Protein AF-A0A926CBH1-F1 (afdb_monomer)

Foldseek 3Di:
DDLKDWDWDWDADPPPRDIDIDIATAEDECVRCVVLVVCLLVVNRQWDQDPPPRDTDGNQDWHWYHYLVVLAIEIAHRQPDDPVVSVVVVVVSLVSSVVPDDPVSPDPSSVVYHYAHHSVRVSVVVVVVVVVVVDPDPPPDPDDDDDDDDDDDDDDDDDPDDPDDDPVVLVVLLVCLLPDQDLVSNVVSCVVPVCCLDPVVLVVLQVQLVVCVVVVNPVSNVSSVLSSVSSVCVNVVHDDDDDDDDDPPDDDPDDDDPPVVVVLVVQCVPDPDPVSNVVSCVVPVVVVD

Solvent-accessible surface area (backbone atoms only — not comparable to full-atom values): 17718 Å² total; per-residue (Å²): 118,80,62,50,37,74,47,81,42,82,46,65,36,91,86,78,67,52,72,44,81,40,86,39,61,42,28,44,30,39,81,85,36,50,69,55,47,50,28,38,69,74,65,51,60,53,57,42,67,37,92,88,76,65,48,77,37,74,68,68,60,55,28,37,41,36,31,74,92,74,57,43,28,33,37,16,37,38,88,91,56,60,69,69,59,52,49,56,50,48,54,51,50,51,53,52,44,58,73,47,48,56,77,90,70,68,47,79,44,73,75,54,66,47,80,22,76,22,63,67,45,40,30,53,54,54,53,54,50,57,55,61,67,71,56,87,64,79,81,79,75,71,82,84,82,87,78,84,88,78,92,74,93,73,78,84,70,84,77,78,84,73,82,74,80,58,76,69,64,59,48,59,54,49,54,55,59,71,72,49,90,47,73,68,58,45,50,54,50,40,71,76,39,61,63,64,72,35,73,65,41,51,52,48,42,50,50,53,20,54,49,28,45,73,74,65,39,58,66,60,18,49,51,35,52,50,53,52,50,55,47,51,34,56,74,69,73,48,91,77,83,79,82,83,78,79,80,84,87,73,88,76,93,70,78,88,75,61,81,66,57,61,59,54,51,51,55,58,76,70,50,90,44,77,70,54,46,54,50,51,46,69,77,40,60,80,79,78,115

Sequence (289 aa):
MPVSLREDIQIDCLACGQPFVADVWSIVDAAERPDLADALLDGTLDAAACPHCAAANQSQVALLYHDPAAKRLNFAAPAYVEEYRWRDRAQQLIAALGSQLPDEAQLPYLNDIDLNQGIESLRRAVQRRQRGRGTGKQPSFGKPIPLPGSGASLALSPQPSALSPQPSVLNDEIELVMAVSSLDELRAVVLRHPQLLSDQADLLLRGLADTAFNDGDRDLSTALHTARTALADLRAGREVVLAPHTPTDAAGEAPVRPALAEQSYQSLLHTASDAALKEVVRLFPALLE

Nearest PDB structures (foldseek):
  5fwl-assembly1_E  TM=3.335E-01  e=2.064E-02  Homo sapiens
  2w0g-assembly1_A  TM=5.664E-01  e=3.668E-01  Homo sapiens
  1us7-assembly1_B  TM=5.639E-01  e=5.444E-01  Homo sapiens
  2k5b-assembly1_B  TM=5.120E-01  e=2.643E+00  Homo sapiens
  3bvo-assembly1_A  TM=2.014E-01  e=2.231E+00  Homo sapiens

Secondary structure (DSSP, 8-state):
--SSEEEEEEEE-TTT--EEEEEEEEEEETTT-HHHHHHHHHT-TTEEE-TTT--EEE----EEEEETTTTEEEEEE-TTS-HHHHHHHHHHHHHHHHHHS-GGG--GGGG-EEEEEHHHHHHHHHHHHHHHHH---------PPPPPP-------PPPP---PPPHHHHHHHHHHHHT--SHHHHHHHHHH-GGGGSHHHHHHHHHHHHHHHHTT-HHHHHHHHHHHHHHHHHHTTPPP-PPPPPP---S-------THHHHHHHHHHT--SHHHHHHHHHH-GGGG-

pLDDT: mean 73.74, std 19.09, range [28.88, 96.69]

Structure (mmCIF, N/CA/C/O backbone):
data_AF-A0A926CBH1-F1
#
_entry.id   AF-A0A926CBH1-F1
#
loop_
_atom_site.group_PDB
_atom_site.id
_atom_site.type_symbol
_atom_site.label_atom_id
_atom_site.label_alt_id
_atom_site.label_comp_id
_atom_site.label_asym_id
_atom_site.label_entity_id
_atom_site.label_seq_id
_atom_site.pdbx_PDB_ins_code
_atom_site.Cartn_x
_atom_site.Cartn_y
_atom_site.Cartn_z
_atom_site.occupancy
_atom_site.B_iso_or_equiv
_atom_site.auth_seq_id
_atom_site.auth_comp_id
_atom_site.auth_asym_id
_atom_site.auth_atom_id
_atom_site.pdbx_PDB_model_num
ATOM 1 N N . MET A 1 1 ? 17.877 -9.823 -13.426 1.00 63.34 1 MET A N 1
ATOM 2 C CA . MET A 1 1 ? 17.239 -10.430 -12.236 1.00 63.34 1 MET A CA 1
ATOM 3 C C . MET A 1 1 ? 15.783 -10.005 -12.251 1.00 63.34 1 MET A C 1
ATOM 5 O O . MET A 1 1 ? 15.525 -8.986 -12.886 1.00 63.34 1 MET A O 1
ATOM 9 N N . PRO A 1 2 ? 14.850 -10.771 -11.667 1.00 84.69 2 PRO A N 1
ATOM 10 C CA . PRO A 1 2 ? 13.469 -10.318 -11.613 1.00 84.69 2 PRO A CA 1
ATOM 11 C C . PRO A 1 2 ? 13.375 -9.016 -10.809 1.00 84.69 2 PRO A C 1
ATOM 13 O O . PRO A 1 2 ? 14.075 -8.883 -9.805 1.00 84.69 2 PRO A O 1
ATOM 16 N N . VAL A 1 3 ? 12.576 -8.066 -11.296 1.00 90.75 3 VAL A N 1
ATOM 17 C CA . VAL A 1 3 ? 12.346 -6.749 -10.672 1.00 90.75 3 VAL A CA 1
ATOM 18 C C . VAL A 1 3 ? 11.239 -6.857 -9.617 1.00 90.75 3 VAL A C 1
ATOM 20 O O . VAL A 1 3 ? 11.246 -6.195 -8.583 1.00 90.75 3 VAL A O 1
ATOM 23 N N . SER A 1 4 ? 10.268 -7.729 -9.873 1.00 93.81 4 SER A N 1
ATOM 24 C CA . SER A 1 4 ? 9.185 -8.030 -8.945 1.00 93.81 4 SER A CA 1
ATOM 25 C C . SER A 1 4 ? 9.698 -8.870 -7.770 1.00 93.81 4 SER A C 1
ATOM 27 O O . SER A 1 4 ? 10.346 -9.902 -7.964 1.00 93.81 4 SER A O 1
ATOM 29 N N . LEU A 1 5 ? 9.370 -8.456 -6.544 1.00 94.00 5 LEU A N 1
ATOM 30 C CA . LEU A 1 5 ? 9.853 -9.052 -5.298 1.00 94.00 5 LEU A CA 1
ATOM 31 C C . LEU A 1 5 ? 8.697 -9.671 -4.513 1.00 94.00 5 LEU A C 1
ATOM 33 O O . LEU A 1 5 ? 7.708 -9.001 -4.202 1.00 94.00 5 LEU A O 1
ATOM 37 N N . ARG A 1 6 ? 8.855 -10.953 -4.185 1.00 94.19 6 ARG A N 1
ATOM 38 C CA . ARG A 1 6 ? 7.965 -11.712 -3.305 1.00 94.19 6 ARG A CA 1
ATOM 39 C C . ARG A 1 6 ? 8.635 -11.928 -1.957 1.00 94.19 6 ARG A C 1
ATOM 41 O O . ARG A 1 6 ? 9.836 -12.187 -1.906 1.00 94.19 6 ARG A O 1
ATOM 48 N N . GLU A 1 7 ? 7.843 -11.865 -0.900 1.00 91.94 7 GLU A N 1
ATOM 49 C CA . GLU A 1 7 ? 8.256 -12.097 0.477 1.00 91.94 7 GLU A CA 1
ATOM 50 C C . GLU A 1 7 ? 7.254 -13.002 1.186 1.00 91.94 7 GLU A C 1
ATOM 52 O O . GLU A 1 7 ? 6.072 -13.018 0.844 1.00 91.94 7 GLU A O 1
ATOM 57 N N . ASP A 1 8 ? 7.733 -13.716 2.197 1.00 92.31 8 ASP A N 1
ATOM 58 C CA . ASP A 1 8 ? 6.900 -14.554 3.048 1.00 92.31 8 ASP A CA 1
ATOM 59 C C . ASP A 1 8 ? 6.661 -13.803 4.354 1.00 92.31 8 ASP A C 1
ATOM 61 O O . ASP A 1 8 ? 7.612 -13.388 5.027 1.00 92.31 8 ASP A O 1
ATOM 65 N N . ILE A 1 9 ? 5.397 -13.619 4.726 1.00 89.38 9 ILE A N 1
ATOM 66 C CA . ILE A 1 9 ? 5.035 -12.944 5.973 1.00 89.38 9 ILE A CA 1
ATOM 67 C C . ILE A 1 9 ? 4.104 -13.803 6.811 1.00 89.38 9 ILE A C 1
ATOM 69 O O . ILE A 1 9 ? 3.317 -14.586 6.287 1.00 89.38 9 ILE A O 1
ATOM 73 N N . GLN A 1 10 ? 4.165 -13.630 8.127 1.00 90.31 10 GLN A N 1
ATOM 74 C CA . GLN A 1 10 ? 3.221 -14.264 9.037 1.00 90.31 10 GLN A CA 1
ATOM 75 C C . GLN A 1 10 ? 2.025 -13.336 9.262 1.00 90.31 10 GLN A C 1
ATOM 77 O O . GLN A 1 10 ? 2.208 -12.192 9.679 1.00 90.31 10 GLN A O 1
ATOM 82 N N . ILE A 1 11 ? 0.816 -13.834 9.007 1.00 88.56 11 ILE A N 1
ATOM 83 C CA . ILE A 1 11 ? -0.443 -13.125 9.260 1.00 88.56 11 ILE A CA 1
ATOM 84 C C . ILE A 1 11 ? -1.396 -13.993 10.078 1.00 88.56 11 ILE A C 1
ATOM 86 O O . ILE A 1 11 ? -1.426 -15.216 9.928 1.00 88.56 11 ILE A O 1
ATOM 90 N N . ASP A 1 12 ? -2.199 -13.355 10.923 1.00 90.25 12 ASP A N 1
ATOM 91 C CA . ASP A 1 12 ? -3.237 -14.027 11.700 1.00 90.25 12 ASP A CA 1
ATOM 92 C C . ASP A 1 12 ? -4.543 -14.070 10.908 1.00 90.25 12 ASP A C 1
ATOM 94 O O . ASP A 1 12 ? -5.014 -13.056 10.387 1.00 90.25 12 ASP A O 1
ATOM 98 N N . CYS A 1 13 ? -5.159 -15.248 10.807 1.00 89.12 13 CYS A N 1
ATOM 99 C CA . CYS A 1 13 ? -6.439 -15.356 10.121 1.00 89.12 13 CYS A CA 1
ATOM 100 C C . CYS A 1 13 ? -7.563 -14.692 10.930 1.00 89.12 13 CYS A C 1
ATOM 102 O O . CYS A 1 13 ? -7.853 -15.112 12.048 1.00 89.12 13 CYS A O 1
ATOM 104 N N . LEU A 1 14 ? -8.293 -13.749 10.328 1.00 86.50 14 LEU A N 1
ATOM 105 C CA . LEU A 1 14 ? -9.406 -13.049 10.990 1.00 86.50 14 LEU A CA 1
ATOM 106 C C . LEU A 1 14 ? -10.630 -13.946 11.256 1.00 86.50 14 LEU A C 1
ATOM 108 O O . LEU A 1 14 ? -11.483 -13.600 12.067 1.00 86.50 14 LEU A O 1
ATOM 112 N N . ALA A 1 15 ? -10.731 -15.094 10.577 1.00 90.38 15 ALA A N 1
ATOM 113 C CA . ALA A 1 15 ? -11.854 -16.021 10.724 1.00 90.38 15 ALA A CA 1
ATOM 114 C C . ALA A 1 15 ? -11.635 -17.081 11.817 1.00 90.38 15 ALA A C 1
ATOM 116 O O . ALA A 1 15 ? -12.584 -17.449 12.504 1.00 90.38 15 ALA A O 1
ATOM 117 N N . CYS A 1 16 ? -10.409 -17.595 11.974 1.00 92.44 16 CYS A N 1
ATOM 118 C CA . CYS A 1 16 ? -10.112 -18.675 12.927 1.00 92.44 16 CYS A CA 1
ATOM 119 C C . CYS A 1 16 ? -9.014 -18.348 13.951 1.00 92.44 16 CYS A C 1
ATOM 121 O O . CYS A 1 16 ? -8.775 -19.153 14.849 1.00 92.44 16 CYS A O 1
ATOM 123 N N . GLY A 1 17 ? -8.334 -17.208 13.818 1.00 91.56 17 GLY A N 1
ATOM 124 C CA . GLY A 1 17 ? -7.266 -16.760 14.714 1.00 91.56 17 GLY A CA 1
ATOM 125 C C . GLY A 1 17 ? -5.947 -17.529 14.596 1.00 91.56 17 GLY A C 1
ATOM 126 O O . GLY A 1 17 ? -5.049 -17.293 15.394 1.00 91.56 17 GLY A O 1
ATOM 127 N N . GLN A 1 18 ? -5.813 -18.467 13.650 1.00 91.31 18 GLN A N 1
ATOM 128 C CA . GLN A 1 18 ? -4.560 -19.204 13.458 1.00 91.31 18 GLN A CA 1
ATOM 129 C C . GLN A 1 18 ? -3.560 -18.369 12.638 1.00 91.31 18 GLN A C 1
ATOM 131 O O . GLN A 1 18 ? -3.937 -17.911 11.549 1.00 91.31 18 GLN A O 1
ATOM 136 N N . PRO A 1 19 ? -2.308 -18.203 13.108 1.00 91.81 19 PRO A N 1
ATOM 137 C CA . PRO A 1 19 ? -1.241 -17.617 12.309 1.00 91.81 19 PRO A CA 1
ATOM 138 C C . PRO A 1 19 ? -0.884 -18.546 11.150 1.00 91.81 19 PRO A C 1
ATOM 140 O O . PRO A 1 19 ? -0.792 -19.764 11.319 1.00 91.81 19 PRO A O 1
ATOM 143 N N . PHE A 1 20 ? -0.637 -17.983 9.974 1.00 93.31 20 PHE A N 1
ATOM 144 C CA . PHE A 1 20 ? -0.097 -18.719 8.836 1.00 93.31 20 PHE A CA 1
ATOM 145 C C . PHE A 1 20 ? 0.861 -17.847 8.026 1.00 93.31 20 PHE A C 1
ATOM 147 O O . PHE A 1 20 ? 0.833 -16.620 8.107 1.00 93.31 20 PHE A O 1
ATOM 154 N N . VAL A 1 21 ? 1.734 -18.499 7.260 1.00 92.56 21 VAL A N 1
ATOM 155 C CA . VAL A 1 21 ? 2.658 -17.816 6.353 1.00 92.56 21 VAL A CA 1
ATOM 156 C C . VAL A 1 21 ? 1.961 -17.598 5.015 1.00 92.56 21 VAL A C 1
ATOM 158 O O . VAL A 1 21 ? 1.415 -18.544 4.444 1.00 92.56 21 VAL A O 1
ATOM 161 N N . ALA A 1 22 ? 1.963 -16.357 4.541 1.00 90.81 22 ALA A N 1
ATOM 162 C CA . ALA A 1 22 ? 1.420 -15.959 3.255 1.00 90.81 22 ALA A CA 1
ATOM 163 C C . ALA A 1 22 ? 2.530 -15.404 2.356 1.00 90.81 22 ALA A C 1
ATOM 165 O O . ALA A 1 22 ? 3.290 -14.525 2.768 1.00 90.81 22 ALA A O 1
ATOM 166 N N . ASP A 1 23 ? 2.561 -15.887 1.117 1.00 91.44 23 ASP A N 1
ATOM 167 C CA . ASP A 1 23 ? 3.376 -15.337 0.039 1.00 91.44 23 ASP A CA 1
ATOM 168 C C . ASP A 1 23 ? 2.754 -14.019 -0.438 1.00 91.44 23 ASP A C 1
ATOM 170 O O . ASP A 1 23 ? 1.640 -13.999 -0.972 1.00 91.44 23 ASP A O 1
ATOM 174 N N . VAL A 1 24 ? 3.476 -12.914 -0.286 1.00 92.19 24 VAL A N 1
ATOM 175 C CA . VAL A 1 24 ? 3.009 -11.566 -0.629 1.00 92.19 24 VAL A CA 1
ATOM 176 C C . VAL A 1 24 ? 3.974 -10.882 -1.583 1.00 92.19 24 VAL A C 1
ATOM 178 O O . VAL A 1 24 ? 5.177 -11.129 -1.572 1.00 92.19 24 VAL A O 1
ATOM 181 N N . TRP A 1 25 ? 3.454 -9.993 -2.423 1.00 94.56 25 TRP A N 1
ATOM 182 C CA . TRP A 1 25 ? 4.280 -9.181 -3.312 1.00 94.56 25 TRP A CA 1
ATOM 183 C C . TRP A 1 25 ? 4.567 -7.824 -2.673 1.00 94.56 25 TRP A C 1
ATOM 185 O O . TRP A 1 25 ? 3.639 -7.098 -2.322 1.00 94.56 25 TRP A O 1
ATOM 195 N N . SER A 1 26 ? 5.849 -7.481 -2.544 1.00 94.38 26 SER A N 1
ATOM 196 C CA . SER A 1 26 ? 6.310 -6.189 -2.020 1.00 94.38 26 SER A CA 1
ATOM 197 C C . SER A 1 26 ? 6.768 -5.242 -3.134 1.00 94.38 26 SER A C 1
ATOM 199 O O . SER A 1 26 ? 6.649 -4.025 -2.987 1.00 94.38 26 SER A O 1
ATOM 201 N N . ILE A 1 27 ? 7.213 -5.781 -4.278 1.00 96.12 27 ILE A N 1
ATOM 202 C CA . ILE 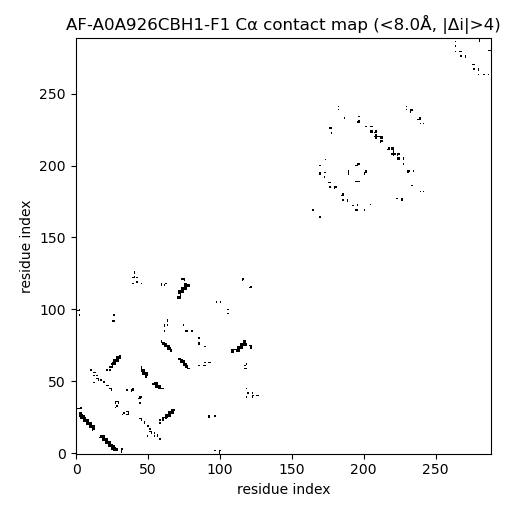A 1 27 ? 7.461 -5.030 -5.519 1.00 96.12 27 ILE A CA 1
ATOM 203 C C . ILE A 1 27 ? 6.755 -5.733 -6.676 1.00 96.12 27 ILE A C 1
ATOM 205 O O . ILE A 1 27 ? 6.924 -6.937 -6.869 1.00 96.12 27 ILE A O 1
ATOM 209 N N . VAL A 1 28 ? 6.000 -4.978 -7.471 1.00 96.44 28 VAL A N 1
ATOM 210 C CA . VAL A 1 28 ? 5.398 -5.444 -8.727 1.00 96.44 28 VAL A CA 1
ATOM 211 C C . VAL A 1 28 ? 5.821 -4.510 -9.851 1.00 96.44 28 VAL A C 1
ATOM 213 O O . VAL A 1 28 ? 5.488 -3.325 -9.833 1.00 96.44 28 VAL A O 1
ATOM 216 N N . ASP A 1 29 ? 6.527 -5.056 -10.839 1.00 96.06 29 ASP A N 1
ATOM 217 C CA . ASP A 1 29 ? 6.809 -4.379 -12.103 1.00 96.06 29 ASP A CA 1
ATOM 218 C C . ASP A 1 29 ? 5.784 -4.811 -13.158 1.00 96.06 29 ASP A C 1
ATOM 220 O O . ASP A 1 29 ? 5.698 -5.982 -13.530 1.00 96.06 29 ASP A O 1
ATOM 224 N N . ALA A 1 30 ? 4.988 -3.859 -13.643 1.00 94.69 30 ALA A N 1
ATOM 225 C CA . ALA A 1 30 ? 3.885 -4.134 -14.558 1.00 94.69 30 ALA A CA 1
ATOM 226 C C . ALA A 1 30 ? 4.334 -4.537 -15.974 1.00 94.69 30 ALA A C 1
ATOM 228 O O . ALA A 1 30 ? 3.545 -5.127 -16.712 1.00 94.69 30 ALA A O 1
ATOM 229 N N . ALA A 1 31 ? 5.567 -4.209 -16.378 1.00 92.81 31 ALA A N 1
ATOM 230 C CA . ALA A 1 31 ? 6.103 -4.617 -17.676 1.00 92.81 31 ALA A CA 1
ATOM 231 C C . ALA A 1 31 ? 6.710 -6.023 -17.624 1.00 92.81 31 ALA A C 1
ATOM 233 O O . ALA A 1 31 ? 6.590 -6.774 -18.590 1.00 92.81 31 ALA A O 1
ATOM 234 N N . GLU A 1 32 ? 7.332 -6.386 -16.504 1.00 94.50 32 GLU A N 1
ATOM 235 C CA . GLU A 1 32 ? 7.850 -7.728 -16.256 1.00 94.50 32 GLU A CA 1
ATOM 236 C C . GLU A 1 32 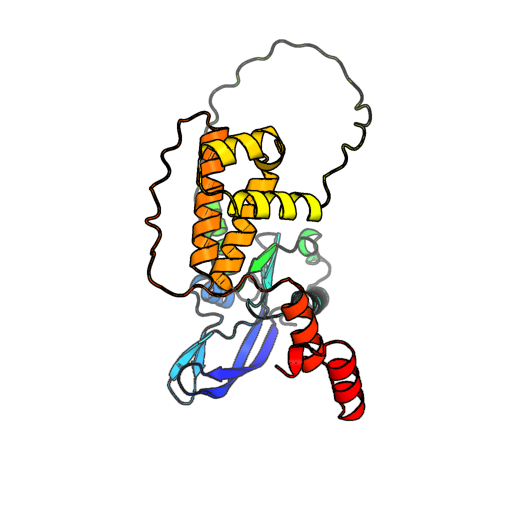? 6.721 -8.735 -15.990 1.00 94.50 32 GLU A C 1
ATOM 238 O O . GLU A 1 32 ? 6.740 -9.849 -16.517 1.00 94.50 32 GLU A O 1
ATOM 243 N N . ARG A 1 33 ? 5.743 -8.350 -15.161 1.00 94.75 33 ARG A N 1
ATOM 244 C CA . ARG A 1 33 ? 4.671 -9.215 -14.654 1.00 94.75 33 ARG A CA 1
ATOM 245 C C . ARG A 1 33 ? 3.290 -8.600 -14.900 1.00 94.75 33 ARG A C 1
ATOM 247 O O . ARG A 1 33 ? 2.629 -8.157 -13.956 1.00 94.75 33 ARG A O 1
ATOM 254 N N . PRO A 1 34 ? 2.815 -8.592 -16.161 1.00 94.12 34 PRO A N 1
ATOM 255 C CA . PRO A 1 34 ? 1.480 -8.088 -16.483 1.00 94.12 34 PRO A CA 1
ATOM 256 C C . PRO A 1 34 ? 0.372 -8.903 -15.801 1.00 94.12 34 PRO A C 1
ATOM 258 O O . PRO A 1 34 ? -0.658 -8.350 -15.439 1.00 94.12 34 PRO A O 1
ATOM 261 N N . ASP A 1 35 ? 0.613 -10.188 -15.529 1.00 95.19 35 ASP A N 1
ATOM 262 C CA . ASP A 1 35 ? -0.300 -11.055 -14.782 1.00 95.19 35 ASP A CA 1
ATOM 263 C C . ASP A 1 35 ? -0.553 -10.561 -13.345 1.00 95.19 35 ASP A C 1
ATOM 265 O O . ASP A 1 35 ? -1.672 -10.655 -12.844 1.00 95.19 35 ASP A O 1
ATOM 269 N N . LEU A 1 36 ? 0.459 -9.985 -12.686 1.00 94.75 36 LEU A N 1
ATOM 270 C CA . LEU A 1 36 ? 0.303 -9.385 -11.356 1.00 94.75 36 LEU A CA 1
ATOM 271 C C . LEU A 1 36 ? -0.387 -8.019 -11.419 1.00 94.75 36 LEU A C 1
ATOM 273 O O . LEU A 1 36 ? -1.099 -7.648 -10.486 1.00 94.75 36 LEU A O 1
ATOM 277 N N . ALA A 1 37 ? -0.202 -7.277 -12.512 1.00 94.44 37 ALA A N 1
ATOM 278 C CA . ALA A 1 37 ? -0.953 -6.050 -12.756 1.00 94.44 37 ALA A CA 1
ATOM 279 C C . ALA A 1 37 ? -2.447 -6.350 -12.964 1.00 94.44 37 ALA A C 1
ATOM 281 O O . ALA A 1 37 ? -3.289 -5.650 -12.403 1.00 94.44 37 ALA A O 1
ATOM 282 N N . ASP A 1 38 ? -2.786 -7.419 -13.684 1.00 94.44 38 ASP A N 1
ATOM 283 C CA . ASP A 1 38 ? -4.169 -7.884 -13.824 1.00 94.44 38 ASP A CA 1
ATOM 284 C C . ASP A 1 38 ? -4.735 -8.352 -12.472 1.00 94.44 38 ASP A C 1
ATOM 286 O O . ASP A 1 38 ? -5.808 -7.905 -12.066 1.00 94.44 38 ASP A O 1
ATOM 290 N N . ALA A 1 39 ? -3.969 -9.129 -11.694 1.00 93.62 39 ALA A N 1
ATOM 291 C CA . ALA A 1 39 ? -4.365 -9.532 -10.339 1.00 93.62 39 ALA A CA 1
ATOM 292 C C . ALA A 1 39 ? -4.599 -8.333 -9.397 1.00 93.62 39 ALA A C 1
ATOM 294 O O . ALA A 1 39 ? -5.512 -8.355 -8.565 1.00 93.62 39 ALA A O 1
ATOM 295 N N . LEU A 1 40 ? -3.810 -7.258 -9.531 1.00 93.94 40 LEU A N 1
ATOM 296 C CA . LEU A 1 40 ? -4.044 -6.002 -8.814 1.00 93.94 40 LEU A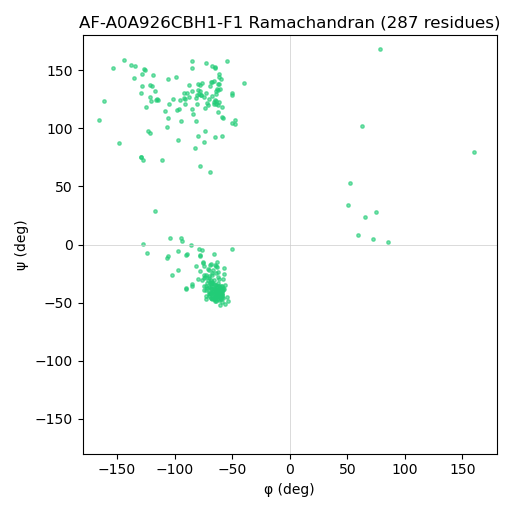 CA 1
ATOM 297 C C . LEU A 1 40 ? -5.393 -5.398 -9.209 1.00 93.94 40 LEU A C 1
ATOM 299 O O . LEU A 1 40 ? -6.151 -4.983 -8.338 1.00 93.94 40 LEU A O 1
ATOM 303 N N . LEU A 1 41 ? -5.701 -5.338 -10.507 1.00 93.25 41 LEU A N 1
ATOM 304 C CA . LEU A 1 41 ? -6.944 -4.757 -11.029 1.00 93.25 41 LEU A CA 1
ATOM 305 C C . LEU A 1 41 ? -8.182 -5.554 -10.609 1.00 93.25 41 LEU A C 1
ATOM 307 O O . LEU A 1 41 ? -9.210 -4.945 -10.276 1.00 93.25 41 LEU A O 1
ATOM 311 N N . ASP A 1 42 ? -8.049 -6.876 -10.568 1.00 92.56 42 ASP A N 1
ATOM 312 C CA . ASP A 1 42 ? -9.078 -7.818 -10.133 1.00 92.56 42 ASP A CA 1
ATOM 313 C C . ASP A 1 42 ? -9.251 -7.840 -8.605 1.00 92.56 42 ASP A C 1
ATOM 315 O O . ASP A 1 42 ? -10.283 -8.291 -8.109 1.00 92.56 42 ASP A O 1
ATOM 319 N N . GLY A 1 43 ? -8.289 -7.293 -7.851 1.00 90.00 43 GLY A N 1
ATOM 320 C CA . GLY A 1 43 ? -8.313 -7.270 -6.386 1.00 90.00 43 GLY A CA 1
ATOM 321 C C . GLY A 1 43 ? -7.990 -8.626 -5.757 1.00 90.00 43 GLY A C 1
ATOM 322 O O . GLY A 1 43 ? -8.485 -8.936 -4.678 1.00 90.00 43 GLY A O 1
ATOM 323 N N . THR A 1 44 ? -7.209 -9.455 -6.453 1.00 90.56 44 THR A N 1
ATOM 324 C CA . THR A 1 44 ? -6.782 -10.784 -5.990 1.00 90.56 44 THR A CA 1
ATOM 325 C C . THR A 1 44 ? -5.313 -10.823 -5.572 1.00 90.56 44 THR A C 1
ATOM 327 O O . THR A 1 44 ? -4.896 -11.789 -4.941 1.00 90.56 44 THR A O 1
ATOM 330 N N . LEU A 1 45 ? -4.532 -9.780 -5.883 1.00 89.88 45 LEU A N 1
ATOM 331 C CA . LEU A 1 45 ? -3.090 -9.723 -5.609 1.00 89.88 45 LEU A CA 1
ATOM 332 C C . LEU A 1 45 ? -2.739 -9.869 -4.119 1.00 89.88 45 LEU A C 1
ATOM 334 O O . LEU A 1 45 ? -1.710 -10.453 -3.788 1.00 89.88 45 LEU A O 1
ATOM 338 N N . ASP A 1 46 ? -3.568 -9.326 -3.230 1.00 87.56 46 ASP A N 1
ATOM 339 C CA . ASP A 1 46 ? -3.355 -9.305 -1.780 1.00 87.56 46 ASP A CA 1
ATOM 340 C C . ASP A 1 46 ? -4.220 -10.320 -1.019 1.00 87.56 46 ASP A C 1
ATOM 342 O O . ASP A 1 46 ? -4.204 -10.349 0.216 1.00 87.56 46 ASP A O 1
ATOM 346 N N . ALA A 1 47 ? -4.956 -11.166 -1.748 1.00 86.50 47 ALA A N 1
ATOM 347 C CA . ALA A 1 47 ? -5.822 -12.186 -1.185 1.00 86.50 47 ALA A CA 1
ATOM 348 C C . ALA A 1 47 ? -5.035 -13.469 -0.874 1.00 86.50 47 ALA A C 1
ATOM 350 O O . ALA A 1 47 ? -4.554 -14.161 -1.770 1.00 86.50 47 ALA A O 1
ATOM 351 N N . ALA A 1 48 ? -4.971 -13.829 0.407 1.00 87.75 48 ALA A N 1
ATOM 352 C CA . ALA A 1 48 ? -4.373 -15.067 0.892 1.00 87.75 48 ALA A CA 1
ATOM 353 C C . ALA A 1 48 ? -5.442 -15.973 1.523 1.00 87.75 48 ALA A C 1
ATOM 355 O O . ALA A 1 48 ? -6.159 -15.577 2.447 1.00 87.75 48 ALA A O 1
ATOM 356 N N . ALA A 1 49 ? -5.557 -17.209 1.038 1.00 90.19 49 ALA A N 1
ATOM 357 C CA . ALA A 1 49 ? -6.471 -18.196 1.606 1.00 90.19 49 ALA A CA 1
ATOM 358 C C . ALA A 1 49 ? -5.843 -18.863 2.836 1.00 90.19 49 ALA A C 1
ATOM 360 O O . ALA A 1 49 ? -4.748 -19.418 2.760 1.00 90.19 49 ALA A O 1
ATOM 361 N N . CYS A 1 50 ? -6.550 -18.847 3.967 1.00 90.94 50 CYS A N 1
ATOM 362 C CA . CYS A 1 50 ? -6.082 -19.518 5.175 1.00 90.94 50 CYS A CA 1
ATOM 363 C C . CYS A 1 50 ? -6.082 -21.048 4.972 1.00 90.94 50 CYS A C 1
ATOM 365 O O . CYS A 1 50 ? -7.137 -21.608 4.659 1.00 90.94 50 CYS A O 1
ATOM 367 N N . PRO A 1 51 ? -4.969 -21.760 5.232 1.00 92.19 51 PRO A N 1
ATOM 368 C CA . PRO A 1 51 ? -4.901 -23.215 5.062 1.00 92.19 51 PRO A CA 1
ATOM 369 C C . PRO A 1 51 ? -5.760 -23.989 6.076 1.00 92.19 51 PRO A C 1
ATOM 371 O O . PRO A 1 51 ? -6.054 -25.162 5.864 1.00 92.19 51 PRO A O 1
ATOM 374 N N . HIS A 1 52 ? -6.182 -23.346 7.170 1.00 91.25 52 HIS A N 1
ATOM 375 C CA . HIS A 1 52 ? -6.964 -23.984 8.233 1.00 91.25 52 HIS A CA 1
ATOM 376 C C . HIS A 1 52 ? -8.478 -23.899 8.022 1.00 91.25 52 HIS A C 1
ATOM 378 O O . HIS A 1 52 ? -9.190 -24.847 8.341 1.00 91.25 52 HIS A O 1
ATOM 384 N N . CYS A 1 53 ? -8.985 -22.768 7.520 1.00 91.44 53 CYS A N 1
ATOM 385 C CA . CYS A 1 53 ? -10.428 -22.523 7.396 1.00 91.44 53 CYS A CA 1
ATOM 386 C C . CYS A 1 53 ? -10.883 -22.096 5.993 1.00 91.44 53 CYS A C 1
ATOM 388 O O . CYS A 1 53 ? -12.069 -21.851 5.795 1.00 91.44 53 CYS A O 1
ATOM 390 N N . ALA A 1 54 ? -9.960 -21.988 5.032 1.00 91.12 54 ALA A N 1
ATOM 391 C CA . ALA A 1 54 ? -10.197 -21.527 3.662 1.00 91.12 54 ALA A CA 1
ATOM 392 C C . ALA A 1 54 ? -10.771 -20.100 3.527 1.00 91.12 54 ALA A C 1
ATOM 394 O O . ALA A 1 54 ? -11.105 -19.678 2.421 1.00 91.12 54 ALA A O 1
ATOM 395 N N . ALA A 1 55 ? -10.856 -19.328 4.617 1.00 89.56 55 ALA A N 1
ATOM 396 C CA . ALA A 1 55 ? -11.250 -17.926 4.552 1.00 89.56 55 ALA A CA 1
ATOM 397 C C . ALA A 1 55 ? -10.199 -17.098 3.796 1.00 89.56 55 ALA A C 1
ATOM 399 O O . ALA A 1 55 ? -8.994 -17.295 3.976 1.00 89.56 55 ALA A O 1
ATOM 400 N N . ALA A 1 56 ? -10.661 -16.152 2.978 1.00 86.62 56 ALA A N 1
ATOM 401 C CA . ALA A 1 56 ? -9.801 -15.169 2.333 1.00 86.62 56 ALA A CA 1
ATOM 402 C C . ALA A 1 56 ? -9.404 -14.083 3.342 1.00 86.62 56 ALA A C 1
ATOM 404 O O . ALA A 1 56 ? -10.261 -13.500 4.005 1.00 86.62 56 ALA A O 1
ATOM 405 N N . ASN A 1 57 ? -8.107 -13.815 3.448 1.00 84.44 57 ASN A N 1
ATOM 406 C CA . ASN A 1 57 ? -7.535 -12.760 4.276 1.00 84.44 57 ASN A CA 1
ATOM 407 C C . ASN A 1 57 ? -6.795 -11.781 3.364 1.00 84.44 57 ASN A C 1
ATOM 409 O O . ASN A 1 57 ? -6.214 -12.193 2.362 1.00 84.44 57 ASN A O 1
ATOM 413 N N . GLN A 1 58 ? -6.815 -10.498 3.713 1.00 84.81 58 GLN A N 1
ATOM 414 C CA . GLN A 1 58 ? -5.992 -9.493 3.044 1.00 84.81 58 GLN A CA 1
ATOM 415 C C . GLN A 1 58 ? -4.674 -9.368 3.797 1.00 84.81 58 GLN A C 1
ATOM 417 O O . GLN A 1 58 ? -4.679 -9.221 5.018 1.00 84.81 58 GLN A O 1
ATOM 422 N N . SER A 1 59 ? -3.556 -9.419 3.080 1.00 78.19 59 SER A N 1
ATOM 423 C CA . SER A 1 59 ? -2.229 -9.399 3.700 1.00 78.19 59 SER A CA 1
ATOM 424 C C . SER A 1 59 ? -1.805 -8.020 4.232 1.00 78.19 59 SER A C 1
ATOM 426 O O . SER A 1 59 ? -0.916 -7.947 5.074 1.00 78.19 59 SER A O 1
ATOM 428 N N . GLN A 1 60 ? -2.449 -6.936 3.771 1.00 79.19 60 GLN A N 1
ATOM 429 C CA . GLN A 1 60 ? -2.209 -5.541 4.190 1.00 79.19 60 GLN A CA 1
ATOM 430 C C . GLN A 1 60 ? -0.730 -5.104 4.147 1.00 79.19 60 GLN A C 1
ATOM 432 O O . GLN A 1 60 ? -0.274 -4.295 4.954 1.00 79.19 60 GLN A O 1
ATOM 437 N N . VAL A 1 61 ? 0.031 -5.630 3.188 1.00 85.94 61 VAL A N 1
ATOM 438 C CA . VAL A 1 61 ? 1.476 -5.391 3.070 1.00 85.94 61 VAL A CA 1
ATOM 439 C C . VAL A 1 61 ? 1.770 -4.107 2.307 1.00 85.94 61 VAL A C 1
ATOM 441 O O . VAL A 1 61 ? 1.007 -3.686 1.438 1.00 85.94 61 VAL A O 1
ATOM 444 N N . ALA A 1 62 ? 2.909 -3.494 2.626 1.00 92.44 62 ALA A N 1
ATOM 445 C CA . ALA A 1 62 ? 3.463 -2.403 1.843 1.00 92.44 62 ALA A CA 1
ATOM 446 C C . ALA A 1 62 ? 3.841 -2.898 0.437 1.00 92.44 62 ALA A C 1
ATOM 448 O O . ALA A 1 62 ? 4.686 -3.783 0.301 1.00 92.44 62 ALA A O 1
ATOM 449 N N . LEU A 1 63 ? 3.246 -2.301 -0.596 1.00 95.25 63 LEU A N 1
ATOM 450 C CA . LEU A 1 63 ? 3.463 -2.688 -1.991 1.00 95.25 63 LEU A CA 1
ATOM 451 C C . LEU A 1 63 ? 3.987 -1.500 -2.801 1.00 95.25 63 LEU A C 1
ATOM 453 O O . LEU A 1 63 ? 3.358 -0.442 -2.852 1.00 95.25 63 LEU A O 1
ATOM 457 N N . LEU A 1 64 ? 5.110 -1.698 -3.486 1.00 96.56 64 LEU A N 1
ATOM 458 C CA . LEU A 1 64 ? 5.632 -0.785 -4.494 1.00 96.56 64 LEU A CA 1
ATOM 459 C C . LEU A 1 64 ? 5.229 -1.279 -5.890 1.00 96.56 64 LEU A C 1
ATOM 461 O O . LEU A 1 64 ? 5.650 -2.344 -6.335 1.00 96.56 64 LEU A O 1
ATOM 465 N N . TYR A 1 65 ? 4.413 -0.498 -6.590 1.00 96.69 65 TYR A N 1
ATOM 466 C CA . TYR A 1 65 ? 3.942 -0.801 -7.939 1.00 96.69 65 TYR A CA 1
ATOM 467 C C . TYR A 1 65 ? 4.609 0.121 -8.959 1.00 96.69 65 TYR A C 1
ATOM 469 O O . TYR A 1 65 ? 4.391 1.341 -8.966 1.00 96.69 65 TYR A O 1
ATOM 477 N N . HIS A 1 66 ? 5.409 -0.477 -9.834 1.00 96.12 66 HIS A N 1
ATOM 478 C CA . HIS A 1 66 ? 6.152 0.196 -10.884 1.00 96.12 66 HIS A CA 1
ATOM 479 C C . HIS A 1 66 ? 5.490 -0.040 -12.247 1.00 96.12 66 HIS A C 1
ATOM 481 O O . HIS A 1 66 ? 5.342 -1.173 -12.698 1.00 96.12 66 HIS A O 1
ATOM 487 N N . ASP A 1 67 ? 5.100 1.046 -12.917 1.00 94.44 67 ASP A N 1
ATOM 488 C CA . ASP A 1 67 ? 4.549 1.016 -14.274 1.00 94.44 67 ASP A CA 1
ATOM 489 C C . ASP A 1 67 ? 5.421 1.880 -15.199 1.00 94.44 67 ASP A C 1
ATOM 491 O O . ASP A 1 67 ? 5.233 3.106 -15.272 1.00 94.44 67 ASP A O 1
ATOM 495 N N . PRO A 1 68 ? 6.373 1.269 -15.929 1.00 91.88 68 PRO A N 1
ATOM 496 C CA . PRO A 1 68 ? 7.254 2.009 -16.825 1.00 91.88 68 PRO A CA 1
ATOM 497 C C . PRO A 1 68 ? 6.513 2.554 -18.053 1.00 91.88 68 PRO A C 1
ATOM 499 O O . PRO A 1 68 ? 6.859 3.625 -18.558 1.00 91.88 68 PRO A O 1
ATOM 502 N N . ALA A 1 69 ? 5.442 1.893 -18.508 1.00 90.31 69 ALA A N 1
ATOM 503 C CA . ALA A 1 69 ? 4.631 2.370 -19.629 1.00 90.31 69 ALA A CA 1
ATOM 504 C C . ALA A 1 69 ? 3.849 3.642 -19.260 1.00 90.31 69 ALA A C 1
ATOM 506 O O . ALA A 1 69 ? 3.611 4.512 -20.103 1.00 90.31 69 ALA A O 1
ATOM 507 N N . ALA A 1 70 ? 3.441 3.776 -17.997 1.00 89.81 70 ALA A N 1
ATOM 508 C CA . ALA A 1 70 ? 2.859 5.000 -17.462 1.00 89.81 70 ALA A CA 1
ATOM 509 C C . ALA A 1 70 ? 3.861 5.994 -16.887 1.00 89.81 70 ALA A C 1
ATOM 511 O O . ALA A 1 70 ? 3.446 7.123 -16.617 1.00 89.81 70 ALA A O 1
ATOM 512 N N . LYS A 1 71 ? 5.140 5.617 -16.763 1.00 91.69 71 LYS A N 1
ATOM 513 C CA . LYS A 1 71 ? 6.181 6.402 -16.088 1.00 91.69 71 LYS A CA 1
ATOM 514 C C . LYS A 1 71 ? 5.734 6.796 -14.682 1.00 91.69 71 LYS A C 1
ATOM 516 O O . LYS A 1 71 ? 5.672 7.978 -14.345 1.00 91.69 71 LYS A O 1
ATOM 521 N N . ARG A 1 72 ? 5.309 5.800 -13.901 1.00 91.62 72 ARG A N 1
ATOM 522 C CA . ARG A 1 72 ? 4.786 5.997 -12.548 1.00 91.62 72 ARG A CA 1
ATOM 523 C C . ARG A 1 72 ? 5.358 4.980 -11.585 1.00 91.62 72 ARG A C 1
ATOM 525 O O . ARG A 1 72 ? 5.477 3.798 -11.905 1.00 91.62 72 ARG A O 1
ATOM 532 N N . LEU A 1 73 ? 5.602 5.462 -10.378 1.00 94.56 73 LEU A N 1
ATOM 533 C CA . LEU A 1 73 ? 5.911 4.651 -9.223 1.00 94.56 73 LEU A CA 1
ATOM 534 C C . LEU A 1 73 ? 4.848 4.934 -8.166 1.00 94.56 73 LEU A C 1
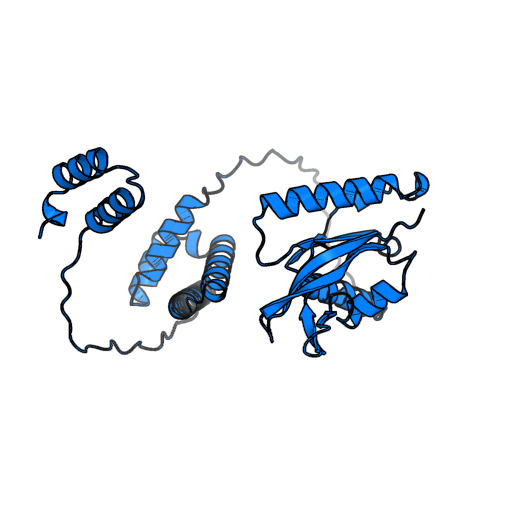ATOM 536 O O . LEU A 1 73 ? 4.610 6.088 -7.821 1.00 94.56 73 LEU A O 1
ATOM 540 N N . ASN A 1 74 ? 4.155 3.901 -7.704 1.00 95.50 74 ASN A N 1
ATOM 541 C CA . ASN A 1 74 ? 3.093 4.046 -6.716 1.00 95.50 74 ASN A CA 1
ATOM 542 C C . ASN A 1 74 ? 3.448 3.213 -5.492 1.00 95.50 74 ASN A C 1
ATOM 544 O O . ASN A 1 74 ? 3.874 2.070 -5.631 1.00 95.50 74 ASN A O 1
ATOM 548 N N . PHE A 1 75 ? 3.228 3.760 -4.305 1.00 95.50 75 PHE A N 1
ATOM 549 C CA . PHE A 1 75 ? 3.418 3.040 -3.054 1.00 95.50 75 PHE A CA 1
ATOM 550 C C . PHE A 1 75 ? 2.077 2.898 -2.339 1.00 95.50 75 PHE A C 1
ATOM 552 O O . PHE A 1 75 ? 1.396 3.894 -2.097 1.00 95.50 75 PHE A O 1
ATOM 559 N N . ALA A 1 76 ? 1.687 1.668 -2.024 1.00 94.62 76 ALA A N 1
ATOM 560 C CA . ALA A 1 76 ? 0.525 1.362 -1.204 1.00 94.62 76 ALA A CA 1
ATOM 561 C C . ALA A 1 76 ? 0.972 1.181 0.252 1.00 94.62 76 ALA A C 1
ATOM 563 O O . ALA A 1 76 ? 1.587 0.173 0.598 1.00 94.62 76 ALA A O 1
ATOM 564 N N . ALA A 1 77 ? 0.668 2.170 1.092 1.00 90.44 77 ALA A N 1
ATOM 565 C CA . ALA A 1 77 ? 0.953 2.145 2.520 1.00 90.44 77 ALA A CA 1
ATOM 566 C C . ALA A 1 77 ? -0.075 1.275 3.271 1.00 90.44 77 ALA A C 1
ATOM 568 O O . ALA A 1 77 ? -1.271 1.385 2.993 1.00 90.44 77 ALA A O 1
ATOM 569 N N . PRO A 1 78 ? 0.344 0.434 4.231 1.00 86.50 78 PRO A N 1
ATOM 570 C CA . PRO A 1 78 ? -0.575 -0.288 5.112 1.00 86.50 78 PRO A CA 1
ATOM 571 C C . PRO A 1 78 ? -1.430 0.662 5.965 1.00 86.50 78 PRO A C 1
ATOM 573 O O . PRO A 1 78 ? -0.937 1.688 6.425 1.00 86.50 78 PRO A O 1
ATOM 576 N N . ALA A 1 79 ? -2.690 0.300 6.227 1.00 76.94 79 ALA A N 1
ATOM 577 C CA . ALA A 1 79 ? -3.638 1.165 6.942 1.00 76.94 79 ALA A CA 1
ATOM 578 C C . ALA A 1 79 ? -3.385 1.277 8.461 1.00 76.94 79 ALA A C 1
ATOM 580 O O . ALA A 1 79 ? -3.745 2.287 9.057 1.00 76.94 79 ALA A O 1
ATOM 581 N N . TYR A 1 80 ? -2.759 0.270 9.083 1.00 76.81 80 TYR A N 1
ATOM 582 C CA . TYR A 1 80 ? -2.573 0.180 10.543 1.00 76.81 80 TYR A CA 1
ATOM 583 C C . TYR A 1 80 ? -1.097 0.194 10.966 1.00 76.81 80 TYR A C 1
ATOM 585 O O . TYR A 1 80 ? -0.723 -0.410 11.969 1.00 76.81 80 TYR A O 1
ATOM 593 N N . VAL A 1 81 ? -0.240 0.841 10.174 1.00 77.19 81 VAL A N 1
ATOM 594 C CA . VAL A 1 81 ? 1.199 0.959 10.444 1.00 77.19 81 VAL A CA 1
ATOM 595 C C . VAL A 1 81 ? 1.563 2.431 10.586 1.00 77.19 81 VAL A C 1
ATOM 597 O O . VAL A 1 81 ? 1.122 3.265 9.796 1.00 77.19 81 VAL A O 1
ATOM 600 N N . GLU A 1 82 ? 2.384 2.755 11.583 1.00 81.56 82 GLU A N 1
ATOM 601 C CA . GLU A 1 82 ? 2.824 4.122 11.844 1.00 81.56 82 GLU A CA 1
ATOM 602 C C . GLU A 1 82 ? 3.611 4.700 10.660 1.00 81.56 82 GLU A C 1
ATOM 604 O O . GLU A 1 82 ? 4.371 3.994 9.990 1.00 81.56 82 GLU A O 1
ATOM 609 N N . GLU A 1 83 ? 3.482 6.013 10.433 1.00 81.75 83 GLU A N 1
ATOM 610 C CA . GLU A 1 83 ? 4.044 6.667 9.245 1.00 81.75 83 GLU A CA 1
ATOM 611 C C . GLU A 1 83 ? 5.540 6.433 9.053 1.00 81.75 83 GLU A C 1
ATOM 613 O O . GLU A 1 83 ? 5.986 6.099 7.955 1.00 81.75 83 GLU A O 1
ATOM 618 N N . TYR A 1 84 ? 6.322 6.557 10.123 1.00 83.75 84 TYR A N 1
ATOM 619 C CA . TYR A 1 84 ? 7.765 6.360 10.033 1.00 83.75 84 TYR A CA 1
ATOM 620 C C . TYR A 1 84 ? 8.123 4.938 9.563 1.00 83.75 84 TYR A C 1
ATOM 622 O O . TYR A 1 84 ? 9.026 4.778 8.746 1.00 83.75 84 TYR A O 1
ATOM 630 N N . ARG A 1 85 ? 7.377 3.911 10.000 1.00 83.69 85 ARG A N 1
ATOM 631 C CA . ARG A 1 85 ? 7.666 2.511 9.658 1.00 83.69 85 ARG A CA 1
ATOM 632 C C . ARG A 1 85 ? 7.423 2.228 8.191 1.00 83.69 85 ARG A C 1
ATOM 634 O O . ARG A 1 85 ? 8.259 1.596 7.543 1.00 83.69 85 ARG A O 1
ATOM 641 N N . TRP A 1 86 ? 6.291 2.679 7.651 1.00 86.81 86 TRP A N 1
ATOM 642 C CA . TRP A 1 86 ? 6.038 2.459 6.232 1.00 86.81 86 TRP A CA 1
ATOM 643 C C . TRP A 1 86 ? 6.916 3.355 5.353 1.00 86.81 86 TRP A C 1
ATOM 645 O O . TRP A 1 86 ? 7.245 2.940 4.245 1.00 86.81 86 TRP A O 1
ATOM 655 N N . ARG A 1 87 ? 7.364 4.528 5.831 1.00 88.56 87 ARG A N 1
ATOM 656 C CA . ARG A 1 87 ? 8.341 5.373 5.118 1.00 88.56 87 ARG A CA 1
ATOM 657 C C . ARG A 1 87 ? 9.698 4.698 4.978 1.00 88.56 87 ARG A C 1
ATOM 659 O O . ARG A 1 87 ? 10.221 4.637 3.865 1.00 88.56 87 ARG A O 1
ATOM 666 N N . ASP A 1 88 ? 10.228 4.151 6.067 1.00 89.38 88 ASP A N 1
ATOM 667 C CA . ASP A 1 88 ? 11.478 3.386 6.036 1.00 89.38 88 ASP A CA 1
ATOM 668 C C . ASP A 1 88 ? 11.345 2.190 5.087 1.00 89.38 88 ASP A C 1
ATOM 670 O O . ASP A 1 88 ? 12.221 1.926 4.258 1.00 89.38 88 ASP A O 1
ATOM 674 N N . ARG A 1 89 ? 10.198 1.500 5.138 1.00 91.81 89 ARG A N 1
ATOM 675 C CA . ARG A 1 89 ? 9.912 0.385 4.233 1.00 91.81 89 ARG A CA 1
ATOM 676 C C . ARG A 1 89 ? 9.837 0.820 2.768 1.00 91.81 89 ARG A C 1
ATOM 678 O O . ARG A 1 89 ? 10.389 0.135 1.910 1.00 91.81 89 ARG A O 1
ATOM 685 N N . ALA A 1 90 ? 9.199 1.951 2.472 1.00 92.00 90 ALA A N 1
ATOM 686 C CA . ALA A 1 90 ? 9.125 2.500 1.121 1.00 92.00 90 ALA A CA 1
ATOM 687 C C . ALA A 1 90 ? 10.526 2.789 0.567 1.00 92.00 90 ALA A C 1
ATOM 689 O O . ALA A 1 90 ? 10.840 2.367 -0.544 1.00 92.00 90 ALA A O 1
ATOM 690 N N . GLN A 1 91 ? 11.393 3.434 1.356 1.00 92.56 91 GLN A N 1
ATOM 691 C CA . GLN A 1 91 ? 12.777 3.722 0.963 1.00 92.56 91 GLN A CA 1
ATOM 692 C C . GLN A 1 91 ? 13.564 2.448 0.635 1.00 92.56 91 GLN A C 1
ATOM 694 O O . GLN A 1 91 ? 14.267 2.407 -0.375 1.00 92.56 91 GLN A O 1
ATOM 699 N N . GLN A 1 92 ? 13.408 1.391 1.439 1.00 93.94 92 GLN A N 1
ATOM 700 C CA . GLN A 1 92 ? 14.032 0.090 1.172 1.00 93.94 92 GLN A CA 1
ATOM 701 C C . GLN A 1 92 ? 13.565 -0.512 -0.157 1.00 93.94 92 GLN A C 1
ATOM 703 O O . GLN A 1 92 ? 14.389 -0.992 -0.933 1.00 93.94 92 GLN A O 1
ATOM 708 N N . LEU A 1 93 ? 12.259 -0.471 -0.439 1.00 94.31 93 LEU A N 1
ATOM 709 C CA . LEU A 1 93 ? 11.695 -1.016 -1.676 1.00 94.31 93 LEU A CA 1
ATOM 710 C C . LEU A 1 93 ? 12.122 -0.212 -2.909 1.00 94.31 93 LEU A C 1
ATOM 712 O O . LEU A 1 93 ? 12.419 -0.798 -3.945 1.00 94.31 93 LEU A O 1
ATOM 716 N N . ILE A 1 94 ? 12.211 1.116 -2.797 1.00 93.06 94 ILE A N 1
ATOM 717 C CA . ILE A 1 94 ? 12.698 1.984 -3.880 1.00 93.06 94 ILE A CA 1
ATOM 718 C C . ILE A 1 94 ? 14.172 1.701 -4.175 1.00 93.06 94 ILE A C 1
ATOM 720 O O . ILE A 1 94 ? 14.550 1.565 -5.337 1.00 93.06 94 ILE A O 1
ATOM 724 N N . ALA A 1 95 ? 15.001 1.571 -3.136 1.00 92.25 95 ALA A N 1
ATOM 725 C CA . ALA A 1 95 ? 16.406 1.212 -3.299 1.00 92.25 95 ALA A CA 1
ATOM 726 C C . ALA A 1 95 ? 16.562 -0.180 -3.936 1.00 92.25 95 ALA A C 1
ATOM 728 O O . ALA A 1 95 ? 17.378 -0.354 -4.844 1.00 92.25 95 ALA A O 1
ATOM 729 N N . ALA A 1 96 ? 15.748 -1.153 -3.511 1.00 93.25 96 ALA A N 1
ATOM 730 C CA . ALA A 1 96 ? 15.725 -2.491 -4.095 1.00 93.25 96 ALA A CA 1
ATOM 731 C C . ALA A 1 96 ? 15.335 -2.453 -5.582 1.00 93.25 96 ALA A C 1
ATOM 733 O O . ALA A 1 96 ? 16.067 -3.001 -6.407 1.00 93.25 96 ALA A O 1
ATOM 734 N N . LEU A 1 97 ? 14.266 -1.731 -5.936 1.00 93.56 97 LEU A N 1
ATOM 735 C CA . LEU A 1 97 ? 13.842 -1.520 -7.322 1.00 93.56 97 LEU A CA 1
ATOM 736 C C . LEU A 1 97 ? 14.967 -0.900 -8.162 1.00 93.56 97 LEU A C 1
ATOM 738 O O . LEU A 1 97 ? 15.323 -1.434 -9.211 1.00 93.56 97 LEU A O 1
ATOM 742 N N . GLY A 1 98 ? 15.564 0.196 -7.684 1.00 91.38 98 GLY A N 1
ATOM 743 C CA . GLY A 1 98 ? 16.649 0.890 -8.380 1.00 91.38 98 GLY A CA 1
ATOM 744 C C . GLY A 1 98 ? 17.859 -0.007 -8.641 1.00 91.38 98 GLY A C 1
ATOM 745 O O . GLY A 1 98 ? 18.432 0.047 -9.721 1.00 91.38 98 GLY A O 1
ATOM 746 N N . SER A 1 99 ? 18.199 -0.892 -7.699 1.00 90.69 99 SER A N 1
ATOM 747 C CA . SER A 1 99 ? 19.307 -1.845 -7.864 1.00 90.69 99 SER A CA 1
ATOM 748 C C . SER A 1 99 ? 19.040 -2.954 -8.892 1.00 90.69 99 SER A C 1
ATOM 750 O O . SER A 1 99 ? 19.981 -3.568 -9.394 1.00 90.69 99 SER A O 1
ATOM 752 N N . GLN A 1 100 ? 17.767 -3.232 -9.191 1.00 90.69 100 GLN A N 1
ATOM 753 C CA . GLN A 1 100 ? 17.349 -4.287 -10.117 1.00 90.69 100 GLN A CA 1
ATOM 754 C C . GLN A 1 100 ? 17.054 -3.760 -11.527 1.00 90.69 100 GLN A C 1
ATOM 756 O O . GLN A 1 100 ? 17.099 -4.538 -12.485 1.00 90.69 100 GLN A O 1
ATOM 761 N N . LEU A 1 101 ? 16.771 -2.461 -11.667 1.00 88.88 101 LEU A N 1
ATOM 762 C CA . LEU A 1 101 ? 16.531 -1.814 -12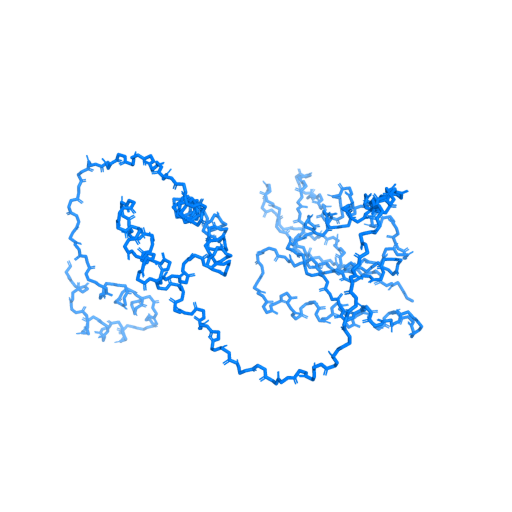.954 1.00 88.88 101 LEU A CA 1
ATOM 763 C C . LEU A 1 101 ? 17.850 -1.500 -13.685 1.00 88.88 101 LEU A C 1
ATOM 765 O O . LEU A 1 101 ? 18.786 -0.994 -13.062 1.00 88.88 101 LEU A O 1
ATOM 769 N N . PRO A 1 102 ? 17.926 -1.730 -15.011 1.00 87.06 102 PRO A N 1
ATOM 770 C CA . PRO A 1 102 ? 19.073 -1.300 -15.806 1.00 87.06 102 PRO A CA 1
ATOM 771 C C . PRO A 1 102 ? 19.165 0.231 -15.841 1.00 87.06 102 PRO A C 1
ATOM 773 O O . PRO A 1 102 ? 18.144 0.918 -15.746 1.00 87.06 102 PRO A O 1
ATOM 776 N N . ASP A 1 103 ? 20.374 0.764 -16.018 1.00 85.50 103 ASP A N 1
ATOM 777 C CA . ASP A 1 103 ? 20.647 2.207 -15.960 1.00 85.50 103 ASP A CA 1
ATOM 778 C C . ASP A 1 103 ? 19.776 3.009 -16.944 1.00 85.50 103 ASP A C 1
ATOM 780 O O . ASP A 1 103 ? 19.304 4.099 -16.623 1.00 85.50 103 ASP A O 1
ATOM 784 N N . GLU A 1 104 ? 19.470 2.454 -18.122 1.00 86.00 104 GLU A N 1
ATOM 785 C CA . GLU A 1 104 ? 18.612 3.110 -19.116 1.00 86.00 104 GLU A CA 1
ATOM 786 C C . GLU A 1 104 ? 17.146 3.238 -18.666 1.00 86.00 104 GLU A C 1
ATOM 788 O O . GLU A 1 104 ? 16.423 4.118 -19.140 1.00 86.00 104 GLU A O 1
ATOM 793 N N . ALA A 1 105 ? 16.694 2.365 -17.760 1.00 85.69 105 ALA A N 1
ATOM 794 C CA . ALA A 1 105 ? 15.346 2.377 -17.199 1.00 85.69 105 ALA A CA 1
ATOM 795 C C . ALA A 1 105 ? 15.236 3.227 -15.920 1.00 85.69 105 ALA A C 1
ATOM 797 O O . ALA A 1 105 ? 14.120 3.502 -15.472 1.00 85.69 105 ALA A O 1
ATOM 798 N N . GLN A 1 106 ? 16.359 3.690 -15.355 1.00 85.69 106 GLN A N 1
ATOM 799 C CA . GLN A 1 106 ? 16.398 4.563 -14.177 1.00 85.69 106 GLN A CA 1
ATOM 800 C C . GLN A 1 106 ? 16.060 6.015 -14.545 1.00 85.69 106 GLN A C 1
ATOM 802 O O . GLN A 1 106 ? 16.884 6.930 -14.526 1.00 85.69 106 GLN A O 1
ATOM 807 N N . LEU A 1 107 ? 14.808 6.229 -14.934 1.00 88.06 107 LEU A N 1
ATOM 808 C CA . LEU A 1 107 ? 14.319 7.517 -15.409 1.00 88.06 107 LEU A CA 1
ATOM 809 C C . LEU A 1 107 ? 13.884 8.435 -14.248 1.00 88.06 107 LEU A C 1
ATOM 811 O O . LEU A 1 107 ? 13.496 7.950 -13.184 1.00 88.06 107 LEU A O 1
ATOM 815 N N . PRO A 1 108 ? 13.845 9.771 -14.455 1.00 88.62 108 PRO A N 1
ATOM 816 C CA . PRO A 1 108 ? 13.556 10.735 -13.387 1.00 88.62 108 PRO A CA 1
ATOM 817 C C . PRO A 1 108 ? 12.226 10.534 -12.647 1.00 88.62 108 PRO A C 1
ATOM 819 O O . PRO A 1 108 ? 12.127 10.927 -11.489 1.00 88.62 108 PRO A O 1
ATOM 822 N N . TYR A 1 109 ? 11.226 9.909 -13.286 1.00 87.19 109 TYR A N 1
ATOM 823 C CA . TYR A 1 109 ? 9.908 9.672 -12.679 1.00 87.19 109 TYR A CA 1
ATOM 824 C C . TYR A 1 109 ? 9.953 8.725 -11.477 1.00 87.19 109 TYR A C 1
ATOM 826 O O . TYR A 1 109 ? 9.007 8.697 -10.699 1.00 87.19 109 TYR A O 1
ATOM 834 N N . LEU A 1 110 ? 11.025 7.942 -11.312 1.00 87.69 110 LEU A N 1
ATOM 835 C CA . LEU A 1 110 ? 11.185 7.066 -10.151 1.00 87.69 110 LEU A CA 1
ATOM 836 C C . LEU A 1 110 ? 11.297 7.855 -8.836 1.00 87.69 110 LEU A C 1
ATOM 838 O O . LEU A 1 110 ? 11.055 7.294 -7.772 1.00 87.69 110 LEU A O 1
ATOM 842 N N . ASN A 1 111 ? 11.608 9.155 -8.903 1.00 85.50 111 ASN A N 1
ATOM 843 C CA . ASN A 1 111 ? 11.616 10.048 -7.742 1.00 85.50 111 ASN A CA 1
ATOM 844 C C . ASN A 1 111 ? 10.213 10.559 -7.365 1.00 85.50 111 ASN A C 1
ATOM 846 O O . ASN A 1 111 ? 10.010 11.012 -6.239 1.00 85.50 111 ASN A O 1
ATOM 850 N N . ASP A 1 112 ? 9.250 10.482 -8.287 1.00 87.19 112 ASP A N 1
ATOM 851 C CA . ASP A 1 112 ? 7.886 10.974 -8.102 1.00 87.19 112 ASP A CA 1
ATOM 852 C C . ASP A 1 112 ? 6.970 9.815 -7.684 1.00 87.19 112 ASP A C 1
ATOM 854 O O . ASP A 1 112 ? 6.380 9.119 -8.517 1.00 87.19 112 ASP A O 1
ATOM 858 N N . ILE A 1 113 ? 6.867 9.595 -6.372 1.00 89.94 113 ILE A N 1
ATOM 859 C CA . ILE A 1 113 ? 6.102 8.480 -5.802 1.00 89.94 113 ILE A CA 1
ATOM 860 C C . ILE A 1 113 ? 4.662 8.912 -5.515 1.00 89.94 113 ILE A C 1
ATOM 862 O O . ILE A 1 113 ? 4.406 9.794 -4.694 1.00 89.94 113 ILE A O 1
ATOM 866 N N . ASP A 1 114 ? 3.708 8.226 -6.139 1.00 91.31 114 ASP A N 1
ATOM 867 C CA . ASP A 1 114 ? 2.284 8.365 -5.845 1.00 91.31 114 ASP A CA 1
ATOM 868 C C . ASP A 1 114 ? 1.924 7.513 -4.606 1.00 91.31 114 ASP A C 1
ATOM 870 O O . ASP A 1 114 ? 1.849 6.280 -4.673 1.00 91.31 114 ASP A O 1
ATOM 874 N N . LEU A 1 115 ? 1.687 8.162 -3.463 1.00 90.56 115 LEU A N 1
ATOM 875 C CA . LEU A 1 115 ? 1.277 7.500 -2.219 1.00 90.56 115 LEU A CA 1
ATOM 876 C C . LEU A 1 115 ? -0.214 7.123 -2.245 1.00 90.56 115 LEU A C 1
ATOM 878 O O . LEU A 1 115 ? -1.075 7.948 -2.550 1.00 90.56 115 LEU A O 1
ATOM 882 N N . ASN A 1 116 ? -0.526 5.882 -1.878 1.00 92.56 116 ASN A N 1
ATOM 883 C CA . ASN A 1 116 ? -1.878 5.338 -1.798 1.00 92.56 116 ASN A CA 1
ATOM 884 C C . ASN A 1 116 ? -2.102 4.685 -0.428 1.00 92.56 116 ASN A C 1
ATOM 886 O O . ASN A 1 116 ? -1.258 3.931 0.042 1.00 92.56 116 ASN A O 1
ATOM 890 N N . GLN A 1 117 ? -3.258 4.935 0.191 1.00 87.88 117 GLN A N 1
ATOM 891 C CA . GLN A 1 117 ? -3.655 4.290 1.449 1.00 87.88 117 GLN A CA 1
ATOM 892 C C . GLN A 1 117 ? -4.192 2.881 1.147 1.00 87.88 117 GLN A C 1
ATOM 894 O O . GLN A 1 117 ? -5.365 2.714 0.798 1.00 87.88 117 GLN A O 1
ATOM 899 N N . GLY A 1 118 ? -3.321 1.877 1.214 1.00 89.50 118 GLY A N 1
ATOM 900 C CA . GLY A 1 118 ? -3.624 0.478 0.924 1.00 89.50 118 GLY A CA 1
ATOM 901 C C . GLY A 1 118 ? -3.701 0.124 -0.566 1.00 89.50 118 GLY A C 1
ATOM 902 O O . GLY A 1 118 ? -3.749 0.980 -1.458 1.00 89.50 118 GLY A O 1
ATOM 903 N N . ILE A 1 119 ? -3.731 -1.184 -0.832 1.00 91.38 119 ILE A N 1
ATOM 904 C CA . ILE A 1 119 ? -3.715 -1.766 -2.185 1.00 91.38 119 ILE A CA 1
ATOM 905 C C . ILE A 1 119 ? -5.006 -1.440 -2.949 1.00 91.38 119 ILE A C 1
ATOM 907 O O . ILE A 1 119 ? -4.972 -1.174 -4.149 1.00 91.38 119 ILE A O 1
ATOM 911 N N . GLU A 1 120 ? -6.139 -1.332 -2.256 1.00 90.44 120 GLU A N 1
ATOM 912 C CA . GLU A 1 120 ? -7.415 -0.939 -2.862 1.00 90.44 120 GLU A CA 1
ATOM 913 C C . GLU A 1 120 ? -7.384 0.490 -3.441 1.00 90.44 120 GLU A C 1
ATOM 915 O O . GLU A 1 120 ? -7.912 0.746 -4.529 1.00 90.44 120 GLU A O 1
ATOM 920 N N . SER A 1 121 ? -6.735 1.437 -2.753 1.00 90.25 121 SER A N 1
ATOM 921 C CA . SER A 1 121 ? -6.577 2.810 -3.255 1.00 90.25 121 SER A CA 1
ATOM 922 C C . SER A 1 121 ? -5.699 2.847 -4.504 1.00 90.25 121 SER A C 1
ATOM 924 O O . SER A 1 121 ? -6.056 3.501 -5.491 1.00 90.25 121 SER A O 1
ATOM 926 N N . LEU A 1 122 ? -4.604 2.079 -4.490 1.00 93.44 122 LEU A N 1
ATOM 927 C CA . LEU A 1 122 ? -3.732 1.888 -5.644 1.00 93.44 122 LEU A CA 1
ATOM 928 C C . LEU A 1 122 ? -4.509 1.297 -6.828 1.00 93.44 122 LEU A C 1
ATOM 930 O O . LEU A 1 122 ? -4.489 1.861 -7.923 1.00 93.44 122 LEU A O 1
ATOM 934 N N . ARG A 1 123 ? -5.266 0.218 -6.608 1.00 94.00 123 ARG A N 1
ATOM 935 C CA . ARG A 1 123 ? -6.103 -0.422 -7.630 1.00 94.00 123 ARG A CA 1
ATOM 936 C C . ARG A 1 123 ? -7.041 0.579 -8.298 1.00 94.00 123 ARG A C 1
ATOM 938 O O . ARG A 1 123 ? -7.074 0.684 -9.526 1.00 94.00 123 ARG A O 1
ATOM 945 N N . ARG A 1 124 ? -7.756 1.385 -7.507 1.00 92.00 124 ARG A N 1
ATOM 946 C CA . ARG A 1 124 ? -8.638 2.445 -8.029 1.00 92.00 124 ARG A CA 1
ATOM 947 C C . ARG A 1 124 ? -7.868 3.493 -8.830 1.00 92.00 124 ARG A C 1
ATOM 949 O O . ARG A 1 124 ? -8.368 3.964 -9.854 1.00 92.00 124 ARG A O 1
ATOM 956 N N . ALA A 1 125 ? -6.670 3.876 -8.388 1.00 90.12 125 ALA A N 1
ATOM 957 C CA . ALA A 1 125 ? -5.828 4.828 -9.105 1.00 90.12 125 ALA A CA 1
ATOM 958 C C . ALA A 1 125 ? -5.398 4.293 -10.483 1.00 90.12 125 ALA A C 1
ATOM 960 O O . ALA A 1 125 ? -5.528 5.015 -11.479 1.00 90.12 125 ALA A O 1
ATOM 961 N N . VAL A 1 126 ? -4.976 3.026 -10.564 1.00 91.75 126 VAL A N 1
ATOM 962 C CA . VAL A 1 126 ? -4.604 2.368 -11.829 1.00 91.75 126 VAL A CA 1
ATOM 963 C C . VAL A 1 126 ? -5.826 2.229 -12.749 1.00 91.75 126 VAL A C 1
ATOM 965 O O . VAL A 1 126 ? -5.772 2.651 -13.908 1.00 91.75 126 VAL A O 1
ATOM 968 N N . GLN A 1 127 ? -6.969 1.763 -12.232 1.00 91.75 127 GLN A N 1
ATOM 969 C CA . GLN A 1 127 ? -8.212 1.626 -13.005 1.00 91.75 127 GLN A CA 1
ATOM 970 C C . GLN A 1 127 ? -8.694 2.958 -13.605 1.00 91.75 127 GLN A C 1
ATOM 972 O O . GLN A 1 127 ? -9.076 3.016 -14.777 1.00 91.75 127 GLN A O 1
ATOM 977 N N . ARG A 1 128 ? -8.667 4.057 -12.834 1.00 88.25 128 ARG A N 1
ATOM 978 C CA . ARG A 1 128 ? -9.050 5.392 -13.338 1.00 88.25 128 ARG A CA 1
ATOM 979 C C . ARG A 1 128 ? -8.184 5.824 -14.521 1.00 88.25 128 ARG A C 1
ATOM 981 O O . ARG A 1 128 ? -8.705 6.377 -15.488 1.00 88.25 128 ARG A O 1
ATOM 988 N N . ARG A 1 129 ? -6.878 5.550 -14.467 1.00 84.25 129 ARG A N 1
ATOM 989 C CA . ARG A 1 129 ? -5.933 5.896 -15.541 1.00 84.25 129 ARG A CA 1
ATOM 990 C C . ARG A 1 129 ? -6.177 5.076 -16.805 1.00 84.25 129 ARG A C 1
ATOM 992 O O . ARG A 1 129 ? -6.187 5.647 -17.895 1.00 84.25 129 ARG A O 1
ATOM 999 N N . GLN A 1 130 ? -6.428 3.775 -16.671 1.00 82.62 130 GLN A N 1
ATOM 1000 C CA . GLN A 1 130 ? -6.743 2.918 -17.818 1.00 82.62 130 GLN A CA 1
ATOM 1001 C C . GLN A 1 130 ? -8.017 3.381 -18.539 1.00 82.62 130 GLN A C 1
ATOM 1003 O O . GLN A 1 130 ? -8.032 3.482 -19.765 1.00 82.62 130 GLN A O 1
ATOM 1008 N N . ARG A 1 131 ? -9.049 3.783 -17.785 1.00 80.62 131 ARG A N 1
ATOM 1009 C CA . ARG A 1 131 ? -10.279 4.363 -18.354 1.00 80.62 131 ARG A CA 1
ATOM 1010 C C . ARG A 1 131 ? -10.023 5.691 -19.071 1.00 80.62 131 ARG A C 1
ATOM 1012 O O . ARG A 1 131 ? -10.545 5.894 -20.162 1.00 80.62 131 ARG A O 1
ATOM 1019 N N . GLY A 1 132 ? -9.184 6.560 -18.502 1.00 69.19 132 GLY A N 1
ATOM 1020 C CA . GLY A 1 132 ? -8.796 7.835 -19.119 1.00 69.19 132 GLY A CA 1
ATOM 1021 C C . GLY A 1 132 ? -7.977 7.686 -20.410 1.00 69.19 132 GLY A C 1
ATOM 1022 O O . GLY A 1 132 ? -8.104 8.516 -21.306 1.00 69.19 132 GLY A O 1
ATOM 1023 N N . ARG A 1 133 ? -7.183 6.613 -20.552 1.00 62.06 133 ARG A N 1
ATOM 1024 C CA . ARG A 1 133 ? -6.491 6.280 -21.816 1.00 62.06 133 ARG A CA 1
ATOM 1025 C C . ARG A 1 133 ? -7.430 5.730 -22.892 1.00 62.06 133 ARG A C 1
ATOM 1027 O O . ARG A 1 133 ? -7.152 5.914 -24.072 1.00 62.06 133 ARG A O 1
ATOM 1034 N N . GLY A 1 134 ? -8.529 5.082 -22.499 1.00 53.09 134 GLY A N 1
ATOM 1035 C CA . GLY A 1 134 ? -9.495 4.463 -23.413 1.00 53.09 134 GLY A CA 1
ATOM 1036 C C . GLY A 1 134 ? -10.429 5.441 -24.138 1.00 53.09 134 GLY A C 1
ATOM 1037 O O . GLY A 1 134 ? -11.047 5.067 -25.132 1.00 53.09 134 GLY A O 1
ATOM 1038 N N . THR A 1 135 ? -10.527 6.699 -23.698 1.00 46.56 135 THR A N 1
ATOM 1039 C CA . THR A 1 135 ? -11.398 7.713 -24.316 1.00 46.56 135 THR A CA 1
ATOM 1040 C C . THR A 1 135 ? -10.583 8.792 -25.022 1.00 46.56 135 THR A C 1
ATOM 1042 O O . THR A 1 135 ? -10.508 9.938 -24.582 1.00 46.56 135 THR A O 1
ATOM 1045 N N . GLY A 1 136 ? -9.992 8.441 -26.163 1.00 45.97 136 GLY A N 1
ATOM 1046 C CA . GLY A 1 136 ? -9.437 9.397 -27.121 1.00 45.97 136 GLY A CA 1
ATOM 1047 C C . GLY A 1 136 ? -10.527 10.205 -27.836 1.00 45.97 136 GLY A C 1
ATOM 1048 O O . GLY A 1 136 ? -10.670 10.113 -29.050 1.00 45.97 136 GLY A O 1
ATOM 1049 N N . LYS A 1 137 ? -11.314 10.998 -27.103 1.00 39.31 137 LYS A N 1
ATOM 1050 C CA . LYS A 1 137 ? -12.145 12.058 -27.683 1.00 39.31 137 LYS A CA 1
ATOM 1051 C C . LYS A 1 137 ? -11.746 13.364 -27.010 1.00 39.31 137 LYS A C 1
ATOM 1053 O O . LYS A 1 137 ? -12.159 13.642 -25.889 1.00 39.31 137 LYS A O 1
ATOM 1058 N N . GLN A 1 138 ? -10.882 14.125 -27.685 1.00 41.97 138 GLN A N 1
ATOM 1059 C CA . GLN A 1 138 ? -10.535 15.485 -27.278 1.00 41.97 138 GLN A CA 1
ATOM 1060 C C . GLN A 1 138 ? -11.835 16.268 -27.032 1.00 41.97 138 GLN A C 1
ATOM 1062 O O . GLN A 1 138 ? -12.696 16.275 -27.920 1.00 41.97 138 GLN A O 1
ATOM 1067 N N . PRO A 1 139 ? -12.011 16.941 -25.882 1.00 41.44 139 PRO A N 1
ATOM 1068 C CA . PRO A 1 139 ? -13.041 17.955 -25.786 1.00 41.44 139 PRO A CA 1
ATOM 1069 C C . PRO A 1 139 ? -12.676 19.044 -26.796 1.00 41.44 139 PRO A C 1
ATOM 1071 O O . PRO A 1 139 ? -11.633 19.691 -26.692 1.00 41.44 139 PRO A O 1
ATOM 1074 N N . SER A 1 140 ? -13.505 19.199 -27.827 1.00 50.06 140 SER A N 1
ATOM 1075 C CA . SER A 1 140 ? -13.409 20.305 -28.770 1.00 50.06 140 SER A CA 1
ATOM 1076 C C . SER A 1 140 ? -13.701 21.589 -28.001 1.00 50.06 140 SER A C 1
ATOM 1078 O O . SER A 1 140 ? -14.862 21.964 -27.828 1.00 50.06 140 SER A O 1
ATOM 1080 N N . PHE A 1 141 ? -12.657 22.241 -27.494 1.00 42.22 141 PHE A N 1
ATOM 1081 C CA . PHE A 1 141 ? -12.770 23.613 -27.027 1.00 42.22 141 PHE A CA 1
ATOM 1082 C C . PHE A 1 141 ? -13.244 24.456 -28.213 1.00 42.22 141 PHE A C 1
ATOM 1084 O O . PHE A 1 141 ? -12.618 24.481 -29.275 1.00 42.22 141 PHE A O 1
ATOM 1091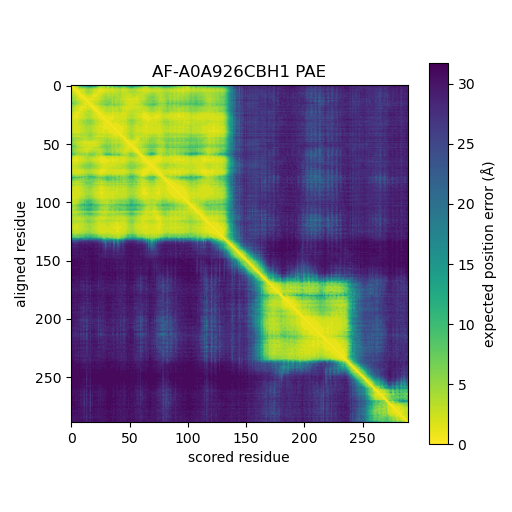 N N . GLY A 1 142 ? -14.420 25.062 -28.046 1.00 45.38 142 GLY A N 1
ATOM 1092 C CA . GLY A 1 142 ? -15.016 25.971 -29.014 1.00 45.38 142 GLY A CA 1
ATOM 1093 C C . GLY A 1 142 ? -14.065 27.112 -29.383 1.00 45.38 142 GLY A C 1
ATOM 1094 O O . GLY A 1 142 ? -13.118 27.413 -28.661 1.00 45.38 142 GLY A O 1
ATOM 1095 N N . LYS A 1 143 ? -14.324 27.708 -30.553 1.00 45.03 143 LYS A N 1
ATOM 1096 C CA . LYS A 1 143 ? -13.489 28.718 -31.224 1.00 45.03 143 LYS A CA 1
ATOM 1097 C C . LYS A 1 143 ? -12.864 29.752 -30.262 1.00 45.03 143 LYS A C 1
ATOM 1099 O O . LYS A 1 143 ? -13.580 30.266 -29.404 1.00 45.03 143 LYS A O 1
ATOM 1104 N N . PRO A 1 144 ? -11.583 30.130 -30.460 1.00 42.16 144 PRO A N 1
ATOM 1105 C CA . PRO A 1 144 ? -10.919 31.132 -29.632 1.00 42.16 144 PRO A CA 1
ATOM 1106 C C . PRO A 1 144 ? -11.611 32.492 -29.753 1.00 42.16 144 PRO A C 1
ATOM 1108 O O . PRO A 1 144 ? -11.883 32.961 -30.860 1.00 42.16 144 PRO A O 1
ATOM 1111 N N . ILE A 1 145 ? -11.857 33.136 -28.615 1.00 47.72 145 ILE A N 1
ATOM 1112 C CA . ILE A 1 145 ? -12.252 34.545 -28.548 1.00 47.72 145 ILE A CA 1
ATOM 1113 C C . ILE A 1 145 ? -10.972 35.387 -28.722 1.00 47.72 145 ILE A C 1
ATOM 1115 O O . ILE A 1 145 ? -9.988 35.116 -28.030 1.00 47.72 145 ILE A O 1
ATOM 1119 N N . PRO A 1 146 ? -10.932 36.382 -29.629 1.00 41.75 146 PRO A N 1
ATOM 1120 C CA . PRO A 1 146 ? -9.743 37.200 -29.835 1.00 41.75 146 PRO A CA 1
ATOM 1121 C C . PRO A 1 146 ? -9.605 38.247 -28.719 1.00 41.75 146 PRO A C 1
ATOM 1123 O O . PRO A 1 146 ? -10.540 38.995 -28.439 1.00 41.75 146 PRO A O 1
ATOM 1126 N N . LEU A 1 147 ? -8.423 38.313 -28.101 1.00 39.97 147 LEU A N 1
ATOM 1127 C CA . LEU A 1 147 ? -8.042 39.367 -27.157 1.00 39.97 147 LEU A CA 1
ATOM 1128 C C . LEU A 1 147 ? -7.424 40.562 -27.908 1.00 39.97 147 LEU A C 1
ATOM 1130 O O . LEU A 1 147 ? -6.585 40.345 -28.787 1.00 39.97 147 LEU A O 1
ATOM 1134 N N . PRO A 1 148 ? -7.770 41.816 -27.560 1.00 43.62 148 PRO A N 1
ATOM 1135 C CA . PRO A 1 148 ? -7.028 42.981 -28.015 1.00 43.62 148 PRO A CA 1
ATOM 1136 C C . PRO A 1 148 ? -5.715 43.105 -27.230 1.00 43.62 148 PRO A C 1
ATOM 1138 O O . PRO A 1 148 ? -5.657 42.858 -26.026 1.00 43.62 148 PRO A O 1
ATOM 1141 N N . GLY A 1 149 ? -4.650 43.462 -27.944 1.00 45.97 149 GLY A N 1
ATOM 1142 C CA . GLY A 1 149 ? -3.296 43.507 -27.413 1.00 45.97 149 GLY A CA 1
ATOM 1143 C C . GLY A 1 149 ? -3.052 44.582 -26.356 1.00 45.97 149 GLY A C 1
ATOM 1144 O O . GLY A 1 149 ? -3.649 45.656 -26.359 1.00 45.97 149 GLY A O 1
ATOM 1145 N N . SER A 1 150 ? -2.073 44.307 -25.503 1.00 38.22 150 SER A N 1
ATOM 1146 C CA . SER A 1 150 ? -1.130 45.300 -24.994 1.00 38.22 150 SER A CA 1
ATOM 1147 C C . SER A 1 150 ? 0.076 44.567 -24.436 1.00 38.22 150 SER A C 1
ATOM 1149 O O . SER A 1 150 ? -0.046 43.696 -23.578 1.00 38.22 150 SER A O 1
ATOM 1151 N N . GLY A 1 151 ? 1.245 44.909 -24.970 1.00 44.31 151 GLY A N 1
ATOM 1152 C CA . GLY A 1 151 ? 2.507 44.550 -24.357 1.00 44.31 151 GLY A CA 1
ATOM 1153 C C . GLY A 1 151 ? 2.696 45.339 -23.068 1.00 44.31 151 GLY A C 1
ATOM 1154 O O . GLY A 1 151 ? 2.458 46.541 -23.032 1.00 44.31 151 GLY A O 1
ATOM 1155 N N . ALA A 1 152 ? 3.149 44.646 -22.034 1.00 36.31 152 ALA A N 1
ATOM 1156 C CA . ALA A 1 152 ? 3.979 45.193 -20.972 1.00 36.31 152 ALA A CA 1
ATOM 1157 C C . ALA A 1 152 ? 4.565 44.006 -20.202 1.00 36.31 152 ALA A C 1
ATOM 1159 O O . ALA A 1 152 ? 3.858 43.320 -19.467 1.00 36.31 152 ALA A O 1
ATOM 1160 N N . SER A 1 153 ? 5.862 43.756 -20.386 1.00 46.16 153 SER A N 1
ATOM 1161 C CA . SER A 1 153 ? 6.643 42.978 -19.428 1.00 46.16 153 SER A CA 1
ATOM 1162 C C . SER A 1 153 ? 6.576 43.689 -18.082 1.00 46.16 153 SER A C 1
ATOM 1164 O O . SER A 1 153 ? 7.169 44.753 -17.916 1.00 46.16 153 SER A O 1
ATOM 1166 N N . LEU A 1 154 ? 5.872 43.099 -17.123 1.00 35.56 154 LEU A N 1
ATOM 1167 C CA . LEU A 1 154 ? 6.006 43.445 -15.717 1.00 35.56 154 LEU A CA 1
ATOM 1168 C C . LEU A 1 154 ? 6.785 42.321 -15.051 1.00 35.56 154 LEU A C 1
ATOM 1170 O O . LEU A 1 154 ? 6.312 41.195 -14.912 1.00 35.56 154 LEU A O 1
ATOM 1174 N N . ALA A 1 155 ? 8.025 42.652 -14.702 1.00 38.22 155 ALA A N 1
ATOM 1175 C CA . ALA A 1 155 ? 8.858 41.866 -13.818 1.00 38.22 155 ALA A CA 1
ATOM 1176 C C . ALA A 1 155 ? 8.069 41.525 -12.545 1.00 38.22 155 ALA A C 1
ATOM 1178 O O . ALA A 1 155 ? 7.479 42.411 -11.920 1.00 38.22 155 ALA A O 1
ATOM 1179 N N . LEU A 1 156 ? 8.071 40.244 -12.169 1.00 35.00 156 LEU A N 1
ATOM 1180 C CA . LEU A 1 156 ? 7.603 39.808 -10.860 1.00 35.00 156 LEU A CA 1
ATOM 1181 C C . LEU A 1 156 ? 8.428 40.540 -9.798 1.00 35.00 156 LEU A C 1
ATOM 1183 O O . LEU A 1 156 ? 9.609 40.260 -9.603 1.00 35.00 156 LEU A O 1
ATOM 1187 N N . SER A 1 157 ? 7.786 41.479 -9.113 1.00 37.78 157 SER A N 1
ATOM 1188 C CA . SER A 1 157 ? 8.235 41.901 -7.794 1.00 37.78 157 SER A CA 1
ATOM 1189 C C . SER A 1 157 ? 7.998 40.732 -6.826 1.00 37.78 157 SER A C 1
ATOM 1191 O O . SER A 1 157 ? 6.964 40.067 -6.943 1.00 37.78 157 SER A O 1
ATOM 1193 N N . PRO A 1 158 ? 8.916 40.447 -5.887 1.00 40.59 158 PRO A N 1
ATOM 1194 C CA . PRO A 1 158 ? 8.698 39.419 -4.879 1.00 40.59 158 PRO A CA 1
ATOM 1195 C C . PRO A 1 158 ? 7.493 39.822 -4.025 1.00 40.59 158 PRO A C 1
ATOM 1197 O O . PRO A 1 158 ? 7.488 40.893 -3.416 1.00 40.59 158 PRO A O 1
ATOM 1200 N N . GLN A 1 159 ? 6.452 38.987 -4.010 1.00 43.56 159 GLN A N 1
ATOM 1201 C CA . GLN A 1 159 ? 5.372 39.159 -3.046 1.00 43.56 159 GLN A CA 1
ATOM 1202 C C . GLN A 1 159 ? 5.942 38.964 -1.632 1.00 43.56 159 GLN A C 1
ATOM 1204 O O . GLN A 1 159 ? 6.693 38.010 -1.413 1.00 43.56 159 GLN A O 1
ATOM 1209 N N . PRO A 1 160 ? 5.615 39.842 -0.669 1.00 41.00 160 PRO A N 1
ATOM 1210 C CA . PRO A 1 160 ? 5.944 39.603 0.724 1.00 41.00 160 PRO A CA 1
ATOM 1211 C C . PRO A 1 160 ? 5.178 38.368 1.204 1.00 41.00 160 PRO A C 1
ATOM 1213 O O . PRO A 1 160 ? 3.967 38.273 1.007 1.00 41.00 160 PRO A O 1
ATOM 1216 N N . SER A 1 161 ? 5.895 37.429 1.822 1.00 40.22 161 SER A N 1
ATOM 1217 C CA . SER A 1 161 ? 5.329 36.270 2.506 1.00 40.22 161 SER A CA 1
ATOM 1218 C C . SER A 1 161 ? 4.225 36.722 3.463 1.00 40.22 161 SER A C 1
ATOM 1220 O O . SER A 1 161 ? 4.506 37.276 4.526 1.00 40.22 161 SER A O 1
ATOM 1222 N N . ALA A 1 162 ? 2.966 36.498 3.092 1.00 38.06 162 ALA A N 1
ATOM 1223 C CA . ALA A 1 162 ? 1.886 36.502 4.060 1.00 38.06 162 ALA A CA 1
ATOM 1224 C C . ALA A 1 162 ? 2.144 35.320 5.000 1.00 38.06 162 ALA A C 1
ATOM 1226 O O . ALA A 1 162 ? 2.333 34.195 4.538 1.00 38.06 162 ALA A O 1
ATOM 1227 N N . LEU A 1 163 ? 2.226 35.597 6.302 1.00 42.78 163 LEU A N 1
ATOM 1228 C CA . LEU A 1 163 ? 2.254 34.588 7.355 1.00 42.78 163 LEU A CA 1
ATOM 1229 C C . LEU A 1 163 ? 1.132 33.575 7.091 1.00 42.78 163 LEU A C 1
ATOM 1231 O O . LEU A 1 163 ? -0.039 33.888 7.296 1.00 42.78 163 LEU A O 1
ATOM 1235 N N . SER A 1 164 ? 1.479 32.369 6.648 1.00 47.84 164 SER A N 1
ATOM 1236 C CA . SER A 1 164 ? 0.567 31.237 6.744 1.00 47.84 164 SER A CA 1
ATOM 1237 C C . SER A 1 164 ? 0.280 31.020 8.235 1.00 47.84 164 SER A C 1
ATOM 1239 O O . SER A 1 164 ? 1.238 30.871 9.004 1.00 47.84 164 SER A O 1
ATOM 1241 N N . PRO A 1 165 ? -0.985 31.046 8.685 1.00 45.94 165 PRO A N 1
ATOM 1242 C CA . PRO A 1 165 ? -1.306 30.761 10.074 1.00 45.94 165 PRO A CA 1
ATOM 1243 C C . PRO A 1 165 ? -0.860 29.335 10.415 1.00 45.94 165 PRO A C 1
ATOM 1245 O O . PRO A 1 165 ? -1.046 28.395 9.640 1.00 45.94 165 PRO A O 1
ATOM 1248 N N . GLN A 1 166 ? -0.200 29.203 11.565 1.00 41.94 166 GLN A N 1
ATOM 1249 C CA . GLN A 1 166 ? 0.283 27.931 12.095 1.00 41.94 166 GLN A CA 1
ATOM 1250 C C . GLN A 1 166 ? -0.914 26.978 12.300 1.00 41.94 166 GLN A C 1
ATOM 1252 O O . GLN A 1 166 ? -1.967 27.435 12.751 1.00 41.94 166 GLN A O 1
ATOM 1257 N N . PRO A 1 167 ? -0.772 25.666 12.029 1.00 49.91 167 PRO A N 1
ATOM 1258 C CA . PRO A 1 167 ? -1.865 24.687 12.115 1.00 49.91 167 PRO A CA 1
ATOM 1259 C C . PRO A 1 167 ? -2.534 24.615 13.498 1.00 49.91 167 PRO A C 1
ATOM 1261 O O . PRO A 1 167 ? -3.677 24.188 13.595 1.00 49.91 167 PRO A O 1
ATOM 1264 N N . SER A 1 168 ? -1.860 25.078 14.556 1.00 53.88 168 SER A N 1
ATOM 1265 C CA . SER A 1 168 ? -2.409 25.132 15.913 1.00 53.88 168 SER A CA 1
ATOM 1266 C C . SER A 1 168 ? -3.538 26.153 16.081 1.00 53.88 168 SER A C 1
ATOM 1268 O O . SER A 1 168 ? -4.483 25.879 16.804 1.00 53.88 168 SER A O 1
ATOM 1270 N N . VAL A 1 169 ? -3.479 27.306 15.403 1.00 56.34 169 VAL A N 1
ATOM 1271 C CA . VAL A 1 169 ? -4.460 28.393 15.610 1.00 56.34 169 VAL A CA 1
ATOM 1272 C C . VAL A 1 169 ? -5.824 28.027 15.023 1.00 56.34 169 VAL A C 1
ATOM 1274 O O . VAL A 1 169 ? -6.857 28.388 15.573 1.00 56.34 169 VAL A O 1
ATOM 1277 N N . LEU A 1 170 ? -5.832 27.272 13.922 1.00 65.00 170 LEU A N 1
ATOM 1278 C CA . LEU A 1 170 ? -7.064 26.875 13.243 1.00 65.00 170 LEU A CA 1
ATOM 1279 C C . LEU A 1 170 ? -7.778 25.716 13.960 1.00 65.00 170 LEU A C 1
ATOM 1281 O O . LEU A 1 170 ? -8.991 25.585 13.831 1.00 65.00 170 LEU A O 1
ATOM 1285 N N . ASN A 1 171 ? -7.055 24.916 14.752 1.00 64.94 171 ASN A N 1
ATOM 1286 C CA . ASN A 1 171 ? -7.649 23.860 15.575 1.00 64.94 171 ASN A CA 1
ATOM 1287 C C . ASN A 1 171 ? -8.498 24.445 16.716 1.00 64.94 171 ASN A C 1
ATOM 1289 O O . ASN A 1 171 ? -9.645 24.034 16.871 1.00 64.94 171 ASN A O 1
ATOM 1293 N N . ASP A 1 172 ? -7.990 25.455 17.432 1.00 69.56 172 ASP A N 1
ATOM 1294 C CA . ASP A 1 172 ? -8.733 26.143 18.503 1.00 69.56 172 ASP A CA 1
ATOM 1295 C C . ASP A 1 172 ? -10.030 26.787 17.965 1.00 69.56 172 ASP A C 1
ATOM 1297 O O . ASP A 1 172 ? -11.084 26.760 18.599 1.00 69.56 172 ASP A O 1
ATOM 1301 N N . GLU A 1 173 ? -9.980 27.343 16.749 1.00 70.81 173 GLU A N 1
ATOM 1302 C CA . GLU A 1 173 ? -11.147 27.924 16.074 1.00 70.81 173 GLU A CA 1
ATOM 1303 C C . GLU A 1 173 ? -12.176 26.857 15.658 1.00 70.81 173 GLU A C 1
ATOM 1305 O O . GLU A 1 173 ? -13.382 27.109 15.711 1.00 70.81 173 GLU A O 1
ATOM 1310 N N . ILE A 1 174 ? -11.725 25.657 15.275 1.00 73.31 174 ILE A N 1
ATOM 1311 C CA . ILE A 1 174 ? -12.596 24.519 14.954 1.00 73.31 174 ILE A CA 1
ATOM 1312 C C . ILE A 1 174 ? -13.278 23.978 16.217 1.00 73.31 174 ILE A C 1
ATOM 1314 O O . ILE A 1 174 ? -14.478 23.700 16.177 1.00 73.31 174 ILE A O 1
ATOM 1318 N N . GLU A 1 175 ? -12.567 23.883 17.343 1.00 73.38 175 GLU A N 1
ATOM 1319 C CA . GLU A 1 175 ? -13.164 23.503 18.631 1.00 73.38 175 GLU A CA 1
ATOM 1320 C C . GLU A 1 175 ? -14.258 24.491 19.056 1.00 73.38 175 GLU A C 1
ATOM 1322 O O . GLU A 1 175 ? -15.343 24.078 19.472 1.00 73.38 175 GLU A O 1
ATOM 1327 N N . LEU A 1 176 ? -14.029 25.794 18.857 1.00 74.88 176 LEU A N 1
ATOM 1328 C CA . LEU A 1 176 ? -15.047 26.819 19.096 1.00 74.88 176 LEU A CA 1
ATOM 1329 C C . LEU A 1 176 ? -16.280 26.633 18.205 1.00 74.88 176 LEU A C 1
ATOM 1331 O O . LEU A 1 176 ? -17.392 26.812 18.688 1.00 74.88 176 LEU A O 1
ATOM 1335 N N . VAL A 1 177 ? -16.113 26.251 16.934 1.00 74.19 177 VAL A N 1
ATOM 1336 C CA . VAL A 1 177 ? -17.241 25.939 16.036 1.00 74.19 177 VAL A CA 1
ATOM 1337 C C . VAL A 1 177 ? -18.024 24.717 16.518 1.00 74.19 177 VAL A C 1
ATOM 1339 O O . VAL A 1 177 ? -19.249 24.719 16.433 1.00 74.19 177 VAL A O 1
ATOM 1342 N N . MET A 1 178 ? -17.351 23.691 17.043 1.00 72.69 178 MET A N 1
ATOM 1343 C CA . MET A 1 178 ? -18.020 22.498 17.579 1.00 72.69 178 MET A CA 1
ATOM 1344 C C . MET A 1 178 ? -18.778 22.764 18.885 1.00 72.69 178 MET A C 1
ATOM 1346 O O . MET A 1 178 ? -19.759 22.082 19.167 1.00 72.69 178 MET A O 1
ATOM 1350 N N . ALA A 1 179 ? -18.354 23.758 19.667 1.00 73.12 179 ALA A N 1
ATOM 1351 C CA . ALA A 1 179 ? -19.019 24.153 20.907 1.00 73.12 179 ALA A CA 1
ATOM 1352 C C . ALA A 1 179 ? -20.287 25.006 20.688 1.00 73.12 179 ALA A C 1
ATOM 1354 O O . ALA A 1 179 ? -21.014 25.290 21.642 1.00 73.12 179 ALA A O 1
ATOM 1355 N N . VAL A 1 180 ? -20.553 25.443 19.454 1.00 76.00 180 VAL A N 1
ATOM 1356 C CA . VAL A 1 180 ? -21.697 26.296 19.124 1.00 76.00 180 VAL A CA 1
ATOM 1357 C C . VAL A 1 180 ? -22.981 25.479 19.003 1.00 76.00 180 VAL A C 1
ATOM 1359 O O . VAL A 1 180 ? -23.044 24.481 18.288 1.00 76.00 180 VAL A O 1
ATOM 1362 N N . SER A 1 181 ? -24.047 25.970 19.636 1.00 65.31 181 SER A N 1
ATOM 1363 C CA . SER A 1 181 ? -25.360 25.310 19.641 1.00 65.31 181 SER A CA 1
ATOM 1364 C C . SER A 1 181 ? -26.400 25.988 18.739 1.00 65.31 181 SER A C 1
ATOM 1366 O O . SER A 1 181 ? -27.463 25.418 18.484 1.00 65.31 181 SER A O 1
ATOM 1368 N N . SER A 1 182 ? -26.108 27.186 18.213 1.00 71.00 182 SER A N 1
ATOM 1369 C CA . SER A 1 182 ? -27.040 27.962 17.387 1.00 71.00 182 SER A CA 1
ATOM 1370 C C . SER A 1 182 ? -26.394 28.617 16.160 1.00 71.00 182 SER A C 1
ATOM 1372 O O . SER A 1 182 ? -25.207 28.936 16.126 1.00 71.00 182 SER A O 1
ATOM 1374 N N . LEU A 1 183 ? -27.201 28.865 15.123 1.00 63.00 183 LEU A N 1
ATOM 1375 C CA . LEU A 1 183 ? -26.732 29.492 13.883 1.00 63.00 183 LEU A CA 1
ATOM 1376 C C . LEU A 1 183 ? -26.224 30.927 14.093 1.00 63.00 183 LEU A C 1
ATOM 1378 O O . LEU A 1 183 ? -25.296 31.361 13.413 1.00 63.00 183 LEU A O 1
ATOM 1382 N N . ASP A 1 184 ? -26.835 31.670 15.013 1.00 68.00 184 ASP A N 1
ATOM 1383 C CA . ASP A 1 184 ? -26.469 33.064 15.269 1.00 68.00 184 ASP A CA 1
ATOM 1384 C C . ASP A 1 184 ? -25.148 33.170 16.039 1.00 68.00 184 ASP A C 1
ATOM 1386 O O . ASP A 1 184 ? -24.322 34.032 15.731 1.00 68.00 184 ASP A O 1
ATOM 1390 N N . GLU A 1 185 ? -24.885 32.233 16.952 1.00 71.75 185 GLU A N 1
ATOM 1391 C CA . GLU A 1 185 ? -23.565 32.056 17.563 1.00 71.75 185 GLU A CA 1
ATOM 1392 C C . GLU A 1 185 ? -22.520 31.662 16.514 1.00 71.75 185 GLU A C 1
ATOM 1394 O O . GLU A 1 185 ? -21.435 32.243 16.490 1.00 71.75 185 GLU A O 1
ATOM 1399 N N . LEU A 1 186 ? -22.860 30.757 15.587 1.00 73.88 186 LEU A N 1
ATOM 1400 C CA . LEU A 1 186 ? -21.944 30.332 14.523 1.00 73.88 186 LEU A CA 1
ATOM 1401 C C . LEU A 1 186 ? -21.573 31.514 13.622 1.00 73.88 186 LEU A C 1
ATOM 1403 O O . LEU A 1 186 ? -20.403 31.719 13.304 1.00 73.88 186 LEU A O 1
ATOM 1407 N N . ARG A 1 187 ? -22.554 32.350 13.262 1.00 70.94 187 ARG A N 1
ATOM 1408 C CA . ARG A 1 187 ? -22.326 33.597 12.518 1.00 70.94 187 ARG A CA 1
ATOM 1409 C C . ARG A 1 187 ? -21.434 34.566 13.293 1.00 70.94 187 ARG A C 1
ATOM 1411 O O . ARG A 1 187 ? -20.535 35.157 12.699 1.00 70.94 187 ARG A O 1
ATOM 1418 N N . ALA A 1 188 ? -21.642 34.720 14.600 1.00 73.25 188 ALA A N 1
ATOM 1419 C CA . ALA A 1 188 ? -20.819 35.590 15.438 1.00 73.25 188 ALA A CA 1
ATOM 1420 C C . ALA A 1 188 ? -19.363 35.099 15.543 1.00 73.25 188 ALA A C 1
ATOM 1422 O O . ALA A 1 188 ? -18.437 35.915 15.506 1.00 73.25 188 ALA A O 1
ATOM 1423 N N . VAL A 1 189 ? -19.154 33.781 15.627 1.00 78.56 189 VAL A N 1
ATOM 1424 C CA . VAL A 1 189 ? -17.824 33.153 15.614 1.00 78.56 189 VAL A CA 1
ATOM 1425 C C . VAL A 1 189 ? -17.148 33.357 14.259 1.00 78.56 189 VAL A C 1
ATOM 1427 O O . VAL A 1 189 ? -16.014 33.825 14.216 1.00 78.56 189 VAL A O 1
ATOM 1430 N N . VAL A 1 190 ? -17.857 33.126 13.152 1.00 80.31 190 VAL A N 1
ATOM 1431 C CA . VAL A 1 190 ? -17.346 33.339 11.787 1.00 80.31 190 VAL A CA 1
ATOM 1432 C C . VAL A 1 190 ? -16.980 34.805 11.520 1.00 80.31 190 VAL A C 1
ATOM 1434 O O . VAL A 1 190 ? -15.967 35.078 10.881 1.00 80.31 190 VAL A O 1
ATOM 1437 N N . LEU A 1 191 ? -17.755 35.765 12.036 1.00 75.38 191 LEU A N 1
ATOM 1438 C CA . LEU A 1 191 ? -17.427 37.193 11.928 1.00 75.38 191 LEU A CA 1
ATOM 1439 C C . LEU A 1 191 ? -16.153 37.564 12.699 1.00 75.38 191 LEU A C 1
ATOM 1441 O O . LEU A 1 191 ? -15.415 38.451 12.275 1.00 75.38 191 LEU A O 1
ATOM 1445 N N . ARG A 1 192 ? -15.898 36.897 13.830 1.00 77.25 192 ARG A N 1
ATOM 1446 C CA . ARG A 1 192 ? -14.696 37.102 14.649 1.00 77.25 192 ARG A CA 1
ATOM 1447 C C . ARG A 1 192 ? -13.478 36.366 14.078 1.00 77.25 192 ARG A C 1
ATOM 1449 O O . ARG A 1 192 ? -12.362 36.856 14.218 1.00 77.25 192 ARG A O 1
ATOM 1456 N N . HIS A 1 193 ? -13.710 35.245 13.397 1.00 79.88 193 HIS A N 1
ATOM 1457 C CA . HIS A 1 193 ? -12.700 34.360 12.820 1.00 79.88 193 HIS A CA 1
ATOM 1458 C C . HIS A 1 193 ? -13.014 34.073 11.340 1.00 79.88 193 HIS A C 1
ATOM 1460 O O . HIS A 1 193 ? -13.452 32.974 10.989 1.00 79.88 193 HIS A O 1
ATOM 1466 N N . PRO A 1 194 ? -12.768 35.036 10.426 1.00 75.81 194 PRO A N 1
ATOM 1467 C CA . PRO A 1 194 ? -13.088 34.879 9.002 1.00 75.81 194 PRO A CA 1
ATOM 1468 C C . PRO A 1 194 ? -12.295 33.750 8.320 1.00 75.81 194 PRO A C 1
ATOM 1470 O O . PRO A 1 194 ? -12.657 33.301 7.234 1.00 75.81 194 PRO A O 1
ATOM 1473 N N . GLN A 1 195 ? -11.232 33.262 8.965 1.00 75.56 195 GLN A N 1
ATOM 1474 C CA . GLN A 1 195 ? -10.403 32.147 8.505 1.00 75.56 195 GLN A CA 1
ATOM 1475 C C . GLN A 1 195 ? -11.176 30.819 8.433 1.00 75.56 195 GLN A C 1
ATOM 1477 O O . GLN A 1 195 ? -10.848 29.979 7.596 1.00 75.56 195 GLN A O 1
ATOM 1482 N N . LEU A 1 196 ? -12.258 30.660 9.204 1.00 78.44 196 LEU A N 1
ATOM 1483 C CA . LEU A 1 196 ? -13.158 29.497 9.143 1.00 78.44 196 LEU A CA 1
ATOM 1484 C C . LEU A 1 196 ? -13.857 29.343 7.781 1.00 78.44 196 LEU A C 1
ATOM 1486 O O . LEU A 1 196 ? -14.258 28.248 7.379 1.00 78.44 196 LEU A O 1
ATOM 1490 N N . LEU A 1 197 ? -13.979 30.440 7.029 1.00 78.50 197 LEU A N 1
ATOM 1491 C CA . LEU A 1 197 ? -14.536 30.421 5.679 1.00 78.50 197 LEU A CA 1
ATOM 1492 C C . LEU A 1 197 ? -13.492 30.093 4.603 1.00 78.50 197 LEU A C 1
ATOM 1494 O O . LEU A 1 197 ?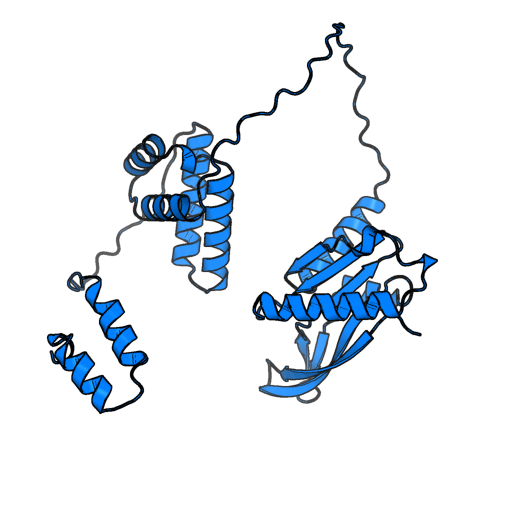 -13.864 30.014 3.436 1.00 78.50 197 LEU A O 1
ATOM 1498 N N . SER A 1 198 ? -12.227 29.872 4.964 1.00 76.25 198 SER A N 1
ATOM 1499 C CA . SER A 1 198 ? -11.184 29.490 4.011 1.00 76.25 198 SER A CA 1
ATOM 1500 C C . SER A 1 198 ? -11.326 28.046 3.520 1.00 76.25 198 SER A C 1
ATOM 1502 O O . SER A 1 198 ? -11.849 27.176 4.221 1.00 76.25 198 SER A O 1
ATOM 1504 N N . ASP A 1 199 ? -10.772 27.775 2.337 1.00 73.31 199 ASP A N 1
ATOM 1505 C CA . ASP A 1 199 ? -10.645 26.413 1.800 1.00 73.31 199 ASP A CA 1
ATOM 1506 C C . ASP A 1 199 ? -9.779 25.521 2.710 1.00 73.31 199 ASP A C 1
ATOM 1508 O O . ASP A 1 199 ? -9.993 24.315 2.806 1.00 73.31 199 ASP A O 1
ATOM 1512 N N . GLN A 1 200 ? -8.820 26.112 3.430 1.00 72.94 200 GLN A N 1
ATOM 1513 C CA . GLN A 1 200 ? -7.959 25.395 4.371 1.00 72.94 200 GLN A CA 1
ATOM 1514 C C . GLN A 1 200 ? -8.737 24.893 5.596 1.00 72.94 200 GLN A C 1
ATOM 1516 O O . GLN A 1 200 ? -8.543 23.750 6.009 1.00 72.94 200 GLN A O 1
ATOM 1521 N N . ALA A 1 201 ? -9.644 25.703 6.149 1.00 74.94 201 ALA A N 1
ATOM 1522 C CA . ALA A 1 201 ? -10.517 25.288 7.249 1.00 74.94 201 ALA A CA 1
ATOM 1523 C C . ALA A 1 201 ? -11.458 24.146 6.830 1.00 74.94 201 ALA A C 1
ATOM 1525 O O . ALA A 1 201 ? -11.693 23.217 7.599 1.00 74.94 201 ALA A O 1
ATOM 1526 N N . ASP A 1 202 ? -11.940 24.175 5.584 1.00 78.44 202 ASP A N 1
ATOM 1527 C CA . ASP A 1 202 ? -12.767 23.104 5.018 1.00 78.44 202 ASP A CA 1
ATOM 1528 C C . ASP A 1 202 ? -12.015 21.767 4.937 1.00 78.44 202 ASP A C 1
ATOM 1530 O O . ASP A 1 202 ? -12.538 20.720 5.332 1.00 78.44 202 ASP A O 1
ATOM 1534 N N . LEU A 1 203 ? -10.759 21.812 4.478 1.00 77.12 203 LEU A N 1
ATOM 1535 C CA . LEU A 1 203 ? -9.883 20.643 4.408 1.00 77.12 203 LEU A CA 1
ATOM 1536 C C . LEU A 1 203 ? -9.570 20.069 5.794 1.00 77.12 203 LEU A C 1
ATOM 1538 O O . LEU A 1 203 ? -9.575 18.847 5.946 1.00 77.12 203 LEU A O 1
ATOM 1542 N N . LEU A 1 204 ? -9.344 20.918 6.801 1.00 80.44 204 LEU A N 1
ATOM 1543 C CA . LEU A 1 204 ? -9.106 20.462 8.174 1.00 80.44 204 LEU A CA 1
ATOM 1544 C C . LEU A 1 204 ? -10.347 19.819 8.796 1.00 80.44 204 LEU A C 1
ATOM 1546 O O . LEU A 1 204 ? -10.249 18.713 9.319 1.00 80.44 204 LEU A O 1
ATOM 1550 N N . LEU A 1 205 ? -11.521 20.447 8.678 1.00 81.12 205 LEU A N 1
ATOM 1551 C CA . LEU A 1 205 ? -12.783 19.876 9.167 1.00 81.12 205 LEU A CA 1
ATOM 1552 C C . LEU A 1 205 ? -13.082 18.521 8.521 1.00 81.12 205 LEU A C 1
ATOM 1554 O O . LEU A 1 205 ? -13.552 17.599 9.185 1.00 81.12 205 LEU A O 1
ATOM 1558 N N . ARG A 1 206 ? -12.788 18.380 7.223 1.00 83.00 206 ARG A N 1
ATOM 1559 C CA . ARG A 1 206 ? -12.894 17.099 6.523 1.00 83.00 206 ARG A CA 1
ATOM 1560 C C . ARG A 1 206 ? -11.919 16.063 7.077 1.00 83.00 206 ARG A C 1
ATOM 1562 O O . ARG A 1 206 ? -12.353 14.955 7.368 1.00 83.00 206 ARG A O 1
ATOM 1569 N N . GLY A 1 207 ? -10.648 16.425 7.239 1.00 81.06 207 GLY A N 1
ATOM 1570 C CA . GLY A 1 207 ? -9.636 15.529 7.796 1.00 81.06 207 GLY A CA 1
ATOM 1571 C C . GLY A 1 207 ? -10.006 15.036 9.195 1.00 81.06 207 GLY A C 1
ATOM 1572 O O . GLY A 1 207 ? -9.973 13.837 9.440 1.00 81.06 207 GLY A O 1
ATOM 1573 N N . LEU A 1 208 ? -10.442 15.936 10.081 1.00 81.19 208 LEU A N 1
ATOM 1574 C CA . LEU A 1 208 ? -10.874 15.586 11.438 1.00 81.19 208 LEU A CA 1
ATOM 1575 C C . LEU A 1 208 ? -12.098 14.663 11.437 1.00 81.19 208 LEU A C 1
ATOM 1577 O O . LEU A 1 208 ? -12.151 13.717 12.219 1.00 81.19 208 LEU A O 1
ATOM 1581 N N . ALA A 1 209 ? -13.066 14.900 10.548 1.00 78.12 209 ALA A N 1
ATOM 1582 C CA . ALA A 1 209 ? -14.258 14.062 10.463 1.00 78.12 209 ALA A CA 1
ATOM 1583 C C . ALA A 1 209 ? -13.946 12.646 9.955 1.00 78.12 209 ALA A C 1
ATOM 1585 O O . ALA A 1 209 ? -14.554 11.680 10.426 1.00 78.12 209 ALA A O 1
ATOM 1586 N N . ASP A 1 210 ? -13.010 12.536 9.008 1.00 75.88 210 ASP A N 1
ATOM 1587 C CA . ASP A 1 210 ? -12.518 11.261 8.485 1.00 75.88 210 ASP A CA 1
ATOM 1588 C C . ASP A 1 210 ? -11.733 10.502 9.574 1.00 75.88 210 ASP A C 1
ATOM 1590 O O . ASP A 1 210 ? -11.942 9.302 9.749 1.00 75.88 210 ASP A O 1
ATOM 1594 N N . THR A 1 211 ? -10.897 11.194 10.359 1.00 79.88 211 THR A N 1
ATOM 1595 C CA . THR A 1 211 ? -10.192 10.612 11.516 1.00 79.88 211 THR A CA 1
ATOM 1596 C C . THR A 1 211 ? -11.172 10.094 12.569 1.00 79.88 211 THR A C 1
ATOM 1598 O O . THR A 1 211 ? -11.128 8.913 12.895 1.00 79.88 211 THR A O 1
ATOM 1601 N N . ALA A 1 212 ? -12.127 10.919 13.013 1.00 75.81 212 ALA A N 1
ATOM 1602 C CA . ALA A 1 212 ? -13.131 10.521 14.003 1.00 75.81 212 ALA A CA 1
ATOM 1603 C C . ALA A 1 212 ? -13.948 9.296 13.549 1.00 75.81 212 ALA A C 1
ATOM 1605 O O . ALA A 1 212 ? -14.221 8.393 14.337 1.00 75.81 212 ALA A O 1
ATOM 1606 N N . PHE A 1 213 ? -14.287 9.217 12.257 1.00 73.56 213 PHE A N 1
ATOM 1607 C CA . PHE A 1 213 ? -14.970 8.050 11.697 1.00 73.56 213 PHE A CA 1
ATOM 1608 C C . PHE A 1 213 ? -14.118 6.777 11.780 1.00 73.56 213 PHE A C 1
ATOM 1610 O O . PHE A 1 213 ? -14.628 5.718 12.152 1.00 73.56 213 PHE A O 1
ATOM 1617 N N . ASN A 1 214 ? -12.832 6.878 11.434 1.00 71.38 214 ASN A N 1
ATOM 1618 C CA . ASN A 1 214 ? -11.901 5.750 11.469 1.00 71.38 214 ASN A CA 1
ATOM 1619 C C . ASN A 1 214 ? -11.625 5.272 12.902 1.00 71.38 214 ASN A C 1
ATOM 1621 O O . ASN A 1 214 ? -11.487 4.068 13.116 1.00 71.38 214 ASN A O 1
ATOM 1625 N N . ASP A 1 215 ? -11.634 6.190 13.869 1.00 74.44 215 ASP A N 1
ATOM 1626 C CA . ASP A 1 215 ? -11.481 5.896 15.299 1.00 74.44 215 ASP A CA 1
ATOM 1627 C C . ASP A 1 215 ? -12.765 5.316 15.929 1.00 74.44 215 ASP A C 1
ATOM 1629 O O . ASP A 1 215 ? -12.773 4.894 17.085 1.00 74.44 215 ASP A O 1
ATOM 1633 N N . GLY A 1 216 ? -13.860 5.247 15.163 1.00 71.50 216 GLY A N 1
ATOM 1634 C CA . GLY A 1 216 ? -15.151 4.718 15.604 1.00 71.50 216 GLY A CA 1
ATOM 1635 C C . GLY A 1 216 ? -16.044 5.737 16.318 1.00 71.50 216 GLY A C 1
ATOM 1636 O O . GLY A 1 216 ? -17.165 5.388 16.699 1.00 71.50 216 GLY A O 1
ATOM 1637 N N . ASP A 1 217 ? -15.604 6.989 16.443 1.00 77.12 217 ASP A N 1
ATOM 1638 C CA . ASP A 1 217 ? -16.371 8.090 17.024 1.00 77.12 217 ASP A CA 1
ATOM 1639 C C . ASP A 1 217 ? -17.336 8.693 15.986 1.00 77.12 217 ASP A C 1
ATOM 1641 O O . ASP A 1 217 ? -17.074 9.677 15.281 1.00 77.12 217 ASP A O 1
ATOM 1645 N N . ARG A 1 218 ? -18.490 8.031 15.853 1.00 75.06 218 ARG A N 1
ATOM 1646 C CA . ARG A 1 218 ? -19.529 8.401 14.881 1.00 75.06 218 ARG A CA 1
ATOM 1647 C C . ARG A 1 218 ? -20.212 9.723 15.213 1.00 75.06 218 ARG A C 1
ATOM 1649 O O . ARG A 1 218 ? -20.641 10.418 14.287 1.00 75.06 218 ARG A O 1
ATOM 1656 N N . ASP A 1 219 ? -20.309 10.065 16.492 1.00 70.38 219 ASP A N 1
ATOM 1657 C CA . ASP A 1 219 ? -20.990 11.276 16.947 1.00 70.38 219 ASP A CA 1
ATOM 1658 C C . ASP A 1 219 ? -20.141 12.503 16.611 1.00 70.38 219 ASP A C 1
ATOM 1660 O O . ASP A 1 219 ? -20.630 13.436 15.964 1.00 70.38 219 ASP A O 1
ATOM 1664 N N . LEU A 1 220 ? -18.840 12.449 16.910 1.00 74.50 220 LEU A N 1
ATOM 1665 C CA . LEU A 1 220 ? -17.892 13.499 16.544 1.00 74.50 220 LEU A CA 1
ATOM 1666 C C . LEU A 1 220 ? -17.777 13.664 15.024 1.00 74.50 220 LEU A C 1
ATOM 1668 O O . LEU A 1 220 ? -17.831 14.785 14.508 1.00 74.50 220 LEU A O 1
ATOM 1672 N N . SER A 1 221 ? -17.688 12.557 14.280 1.00 74.56 221 SER A N 1
ATOM 1673 C CA . SER A 1 221 ? -17.648 12.603 12.812 1.00 74.56 221 SER A CA 1
ATOM 1674 C C . SER A 1 221 ? -18.892 13.281 12.220 1.00 74.56 221 SER A C 1
ATOM 1676 O O . SER A 1 221 ? -18.787 14.082 11.282 1.00 74.56 221 SER A O 1
ATOM 1678 N N . THR A 1 222 ? -20.071 13.014 12.792 1.00 77.94 222 THR A N 1
ATOM 1679 C CA . THR A 1 222 ? -21.343 13.622 12.370 1.00 77.94 222 THR A CA 1
ATOM 1680 C C . THR A 1 222 ? -21.398 15.112 12.716 1.00 77.94 222 THR A C 1
ATOM 1682 O O . THR A 1 222 ? -21.821 15.923 11.883 1.00 77.94 222 THR A O 1
ATOM 1685 N N . ALA A 1 223 ? -20.927 15.496 13.905 1.00 75.88 223 ALA A N 1
ATOM 1686 C CA . ALA A 1 223 ? -20.853 16.892 14.332 1.00 75.88 223 ALA A CA 1
ATOM 1687 C C . ALA A 1 223 ? -19.950 17.722 13.402 1.00 75.88 223 ALA A C 1
ATOM 1689 O O . ALA A 1 223 ? -20.364 18.771 12.903 1.00 75.88 223 ALA A O 1
ATOM 1690 N N . LEU A 1 224 ? -18.766 17.205 13.063 1.00 82.19 224 LEU A N 1
ATOM 1691 C CA . LEU A 1 224 ? -17.822 17.854 12.146 1.00 82.19 224 LEU A CA 1
ATOM 1692 C C . LEU A 1 224 ? -18.375 17.982 10.715 1.00 82.19 224 LEU A C 1
ATOM 1694 O O . LEU A 1 224 ? -18.227 19.029 10.079 1.00 82.19 224 LEU A O 1
ATOM 1698 N N . HIS A 1 225 ? -19.072 16.957 10.210 1.00 82.00 225 HIS A N 1
ATOM 1699 C CA . HIS A 1 225 ? -19.766 17.028 8.917 1.00 82.00 225 HIS A CA 1
ATOM 1700 C C . HIS A 1 225 ? -20.868 18.095 8.901 1.00 82.00 225 HIS A C 1
ATOM 1702 O O . HIS A 1 225 ? -21.026 18.822 7.911 1.00 82.00 225 HIS A O 1
ATOM 1708 N N . THR A 1 226 ? -21.615 18.206 9.998 1.00 80.94 226 THR A N 1
ATOM 1709 C CA . THR A 1 226 ? -22.685 19.198 10.161 1.00 80.94 226 THR A CA 1
ATOM 1710 C C . THR A 1 226 ? -22.106 20.612 10.200 1.00 80.94 226 THR A C 1
ATOM 1712 O O . THR A 1 226 ? -22.567 21.478 9.455 1.00 80.94 226 THR A O 1
ATOM 1715 N N . ALA A 1 227 ? -21.033 20.827 10.967 1.00 81.19 227 ALA A N 1
ATOM 1716 C CA . ALA A 1 227 ? -20.310 22.096 11.021 1.00 81.19 227 ALA A CA 1
ATOM 1717 C C . ALA A 1 227 ? -19.774 22.521 9.643 1.00 81.19 227 ALA A C 1
ATOM 1719 O O . ALA A 1 227 ? -19.972 23.663 9.224 1.00 81.19 227 ALA A O 1
ATOM 1720 N N . ARG A 1 228 ? -19.167 21.590 8.888 1.00 85.88 228 ARG A N 1
ATOM 1721 C CA . ARG A 1 228 ? -18.674 21.855 7.524 1.00 85.88 228 ARG A CA 1
ATOM 1722 C C . ARG A 1 228 ? -19.799 22.294 6.586 1.00 85.88 228 ARG A C 1
ATOM 1724 O O . ARG A 1 228 ? -19.626 23.231 5.811 1.00 85.88 228 ARG A O 1
ATOM 1731 N N . THR A 1 229 ? -20.957 21.643 6.676 1.00 81.00 229 THR A N 1
ATOM 1732 C CA . THR A 1 229 ? -22.130 21.976 5.853 1.00 81.00 229 THR A CA 1
ATOM 1733 C C . THR A 1 229 ? -22.677 23.361 6.205 1.00 81.00 229 THR A C 1
ATOM 1735 O O . THR A 1 229 ? -22.883 24.178 5.312 1.00 81.00 229 THR A O 1
ATOM 1738 N N . ALA A 1 230 ? -22.803 23.676 7.498 1.00 79.44 230 ALA A N 1
ATOM 1739 C CA . ALA A 1 230 ? -23.255 24.988 7.957 1.00 79.44 230 ALA A CA 1
ATOM 1740 C C . ALA A 1 230 ? -22.306 26.124 7.525 1.00 79.44 230 ALA A C 1
ATOM 1742 O O . ALA A 1 230 ? -22.762 27.180 7.083 1.00 79.44 230 ALA A O 1
ATOM 1743 N N . LEU A 1 231 ? -20.986 25.907 7.582 1.00 81.88 231 LEU A N 1
ATOM 1744 C CA . LEU A 1 231 ? -19.997 26.869 7.081 1.00 81.88 231 LEU A CA 1
ATOM 1745 C C . LEU A 1 231 ? -20.065 27.026 5.556 1.00 81.88 231 LEU A C 1
ATOM 1747 O O . LEU A 1 231 ? -19.965 28.146 5.057 1.00 81.88 231 LEU A O 1
ATOM 1751 N N . ALA A 1 232 ? -20.270 25.939 4.808 1.00 78.31 232 ALA A N 1
ATOM 1752 C CA . ALA A 1 232 ? -20.434 25.992 3.356 1.00 78.31 232 ALA A CA 1
ATOM 1753 C C . ALA A 1 232 ? -21.687 26.786 2.940 1.00 78.31 232 ALA A C 1
ATOM 1755 O O . ALA A 1 232 ? -21.623 27.580 1.998 1.00 78.31 232 ALA A O 1
ATOM 1756 N N . ASP A 1 233 ? -22.795 26.638 3.666 1.00 74.50 233 ASP A N 1
ATOM 1757 C CA . ASP A 1 233 ? -24.015 27.409 3.414 1.00 74.50 233 ASP A CA 1
ATOM 1758 C C . ASP A 1 233 ? -23.833 28.903 3.740 1.00 74.50 233 ASP A C 1
ATOM 1760 O O . ASP A 1 233 ? -24.278 29.763 2.970 1.00 74.50 233 ASP A O 1
ATOM 1764 N N . LEU A 1 234 ? -23.092 29.224 4.811 1.00 74.19 234 LEU A N 1
ATOM 1765 C CA . LEU A 1 234 ? -22.695 30.600 5.136 1.00 74.19 234 LEU A CA 1
ATOM 1766 C C . LEU A 1 234 ? -21.783 31.211 4.057 1.00 74.19 234 LEU A C 1
ATOM 1768 O O . LEU A 1 234 ? -22.008 32.358 3.667 1.00 74.19 234 LEU A O 1
ATOM 1772 N N . ARG A 1 235 ? -20.810 30.458 3.509 1.00 74.62 235 ARG A N 1
ATOM 1773 C CA . ARG A 1 235 ? -19.982 30.899 2.359 1.00 74.62 235 ARG A CA 1
ATOM 1774 C C . ARG A 1 235 ? -20.833 31.173 1.119 1.00 74.62 235 ARG A C 1
ATOM 1776 O O . ARG A 1 235 ? -20.553 32.103 0.368 1.00 74.62 235 ARG A O 1
ATOM 1783 N N . ALA A 1 236 ? -21.867 30.362 0.898 1.00 69.62 236 ALA A N 1
ATOM 1784 C CA . ALA A 1 236 ? -22.762 30.478 -0.248 1.00 69.62 236 ALA A CA 1
ATOM 1785 C C . ALA A 1 236 ? -23.818 31.593 -0.105 1.00 69.62 236 ALA A C 1
ATOM 1787 O O . ALA A 1 236 ? -24.590 31.802 -1.044 1.00 69.62 236 ALA A O 1
ATOM 1788 N N . GLY A 1 237 ? -23.874 32.288 1.041 1.00 61.56 237 GLY A N 1
ATOM 1789 C CA . GLY A 1 237 ? -24.828 33.368 1.303 1.00 61.56 237 GLY A CA 1
ATOM 1790 C C . GLY A 1 237 ? -26.290 32.909 1.360 1.00 61.56 237 GLY A C 1
ATOM 1791 O O . GLY A 1 237 ? -27.185 33.712 1.096 1.00 61.56 237 GLY A O 1
ATOM 1792 N N . ARG A 1 238 ? -26.545 31.626 1.651 1.00 50.66 238 ARG A N 1
ATOM 1793 C CA . ARG A 1 238 ? -27.899 31.056 1.756 1.00 50.66 238 ARG A CA 1
ATOM 1794 C C . ARG A 1 238 ? -28.326 30.983 3.224 1.00 50.66 238 ARG A C 1
ATOM 1796 O O . ARG A 1 238 ? -27.504 30.735 4.101 1.00 50.66 238 ARG A O 1
ATOM 1803 N N . GLU A 1 239 ? -29.610 31.206 3.504 1.00 41.25 239 GLU A N 1
ATOM 1804 C CA . GLU A 1 239 ? -30.168 30.988 4.845 1.00 41.25 239 GLU A CA 1
ATOM 1805 C C . GLU A 1 239 ? -30.083 29.503 5.225 1.00 41.25 239 GLU A C 1
ATOM 1807 O O . GLU A 1 239 ? -30.589 28.638 4.511 1.00 41.25 239 GLU A O 1
ATOM 1812 N N . VAL A 1 240 ? -29.425 29.222 6.353 1.00 42.75 240 VAL A N 1
ATOM 1813 C CA . VAL A 1 240 ? -29.234 27.876 6.906 1.00 42.75 240 VAL A CA 1
ATOM 1814 C C . VAL A 1 240 ? -30.450 27.500 7.752 1.00 42.75 240 VAL A C 1
ATOM 1816 O O . VAL A 1 240 ? -30.847 28.261 8.633 1.00 42.75 240 VAL A O 1
ATOM 1819 N N . VAL A 1 241 ? -31.001 26.303 7.542 1.00 40.78 241 VAL A N 1
ATOM 1820 C CA . VAL A 1 241 ? -31.931 25.658 8.482 1.00 40.78 241 VAL A CA 1
ATOM 1821 C C . VAL A 1 241 ? -31.172 24.520 9.161 1.00 40.78 241 VAL A C 1
ATOM 1823 O O . VAL A 1 241 ? -30.974 23.463 8.568 1.00 40.78 241 VAL A O 1
ATOM 1826 N N . LEU A 1 242 ? -30.714 24.741 10.396 1.00 45.75 242 LEU A N 1
ATOM 1827 C CA . LEU A 1 242 ? -30.214 23.665 11.256 1.00 45.75 242 LEU A CA 1
ATOM 1828 C C . LEU A 1 242 ? -31.418 22.863 11.760 1.00 45.75 242 LEU A C 1
ATOM 1830 O O . LEU A 1 242 ? -32.363 23.437 12.304 1.00 45.75 242 LEU A O 1
ATOM 1834 N N . ALA A 1 243 ? -31.404 21.543 11.578 1.00 38.62 243 ALA A N 1
ATOM 1835 C CA . ALA A 1 243 ? -32.387 20.688 12.231 1.00 38.62 243 ALA A CA 1
ATOM 1836 C C . ALA A 1 243 ? -32.186 20.773 13.759 1.00 38.62 243 ALA A C 1
ATOM 1838 O O . ALA A 1 243 ? -31.044 20.668 14.216 1.00 38.62 243 ALA A O 1
ATOM 1839 N N . PRO A 1 244 ? -33.249 20.967 14.560 1.00 37.78 244 PRO A N 1
ATOM 1840 C CA . PRO A 1 244 ? -33.120 20.986 16.008 1.00 37.78 244 PRO A CA 1
ATOM 1841 C C . PRO A 1 244 ? -32.705 19.598 16.501 1.00 37.78 244 PRO A C 1
ATOM 1843 O O . PRO A 1 244 ? -33.394 18.606 16.264 1.00 37.78 244 PRO A O 1
ATOM 1846 N N . HIS A 1 245 ? -31.581 19.539 17.207 1.00 43.03 245 HIS A N 1
ATOM 1847 C CA . HIS A 1 245 ? -31.261 18.423 18.079 1.00 43.03 245 HIS A CA 1
ATOM 1848 C C . HIS A 1 245 ? -32.196 18.524 19.288 1.00 43.03 245 HIS A C 1
ATOM 1850 O O . HIS A 1 245 ? -32.240 19.545 19.971 1.00 43.03 245 HIS A O 1
ATOM 1856 N N . THR A 1 246 ? -32.998 17.493 19.537 1.00 32.47 246 THR A N 1
ATOM 1857 C CA . THR A 1 246 ? -33.710 17.379 20.811 1.00 32.47 246 THR A CA 1
ATOM 1858 C C . THR A 1 246 ? -32.683 17.047 21.892 1.00 32.47 246 THR A C 1
ATOM 1860 O O . THR A 1 246 ? -32.035 16.004 21.773 1.00 32.47 246 THR A O 1
ATOM 1863 N N . PRO A 1 247 ? -32.515 17.881 22.933 1.00 40.44 247 PRO A N 1
ATOM 1864 C CA . PRO A 1 247 ? -31.721 17.497 24.087 1.00 40.44 247 PRO A CA 1
ATOM 1865 C C . PRO A 1 247 ? -32.438 16.338 24.785 1.00 40.44 247 PRO A C 1
ATOM 1867 O O . PRO A 1 247 ? -33.600 16.455 25.178 1.00 40.44 247 PRO A O 1
ATOM 1870 N N . THR A 1 248 ? -31.765 15.195 24.908 1.00 34.75 248 THR A N 1
ATOM 1871 C CA . THR A 1 248 ? -32.199 14.147 25.834 1.00 34.75 248 THR A CA 1
ATOM 1872 C C . THR A 1 248 ? -31.847 14.617 27.239 1.00 34.75 248 THR A C 1
ATOM 1874 O O . THR A 1 248 ? -30.774 14.325 27.758 1.00 34.75 248 THR A O 1
ATOM 1877 N N . ASP A 1 249 ? -32.770 15.355 27.850 1.00 36.50 249 ASP A N 1
ATOM 1878 C CA . ASP A 1 249 ? -32.840 15.483 29.299 1.00 36.50 249 ASP A CA 1
ATOM 1879 C C . ASP A 1 249 ? -33.392 14.173 29.869 1.00 36.50 249 ASP A C 1
ATOM 1881 O O . ASP A 1 249 ? -34.601 13.932 29.894 1.00 36.50 249 ASP A O 1
ATOM 1885 N N . ALA A 1 250 ? -32.492 13.308 30.332 1.00 34.22 250 ALA A N 1
ATOM 1886 C CA . ALA A 1 250 ? -32.823 12.252 31.278 1.00 34.22 250 ALA A CA 1
ATOM 1887 C C . ALA A 1 250 ? -31.626 11.950 32.193 1.00 34.22 250 ALA A C 1
ATOM 1889 O O . ALA A 1 250 ? -30.842 11.042 31.952 1.00 34.22 250 ALA A O 1
ATOM 1890 N N . ALA A 1 251 ? -31.582 12.724 33.280 1.00 37.88 251 ALA A N 1
ATOM 1891 C CA . ALA A 1 251 ? -31.129 12.346 34.617 1.00 37.88 251 ALA A CA 1
ATOM 1892 C C . ALA A 1 251 ? -29.663 11.914 34.808 1.00 37.88 251 ALA A C 1
ATOM 1894 O O . ALA A 1 251 ? -29.297 10.750 34.673 1.00 37.88 251 ALA A O 1
ATOM 1895 N N . GLY A 1 252 ? -28.880 12.853 35.339 1.00 28.88 252 GLY A N 1
ATOM 1896 C CA . GLY A 1 252 ? -27.662 12.556 36.079 1.00 2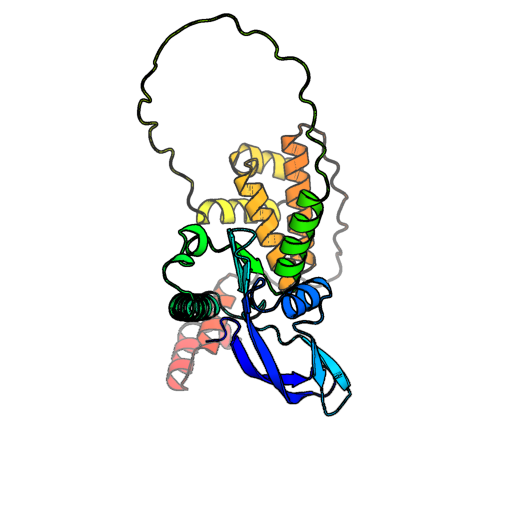8.88 252 GLY A CA 1
ATOM 1897 C C . GLY A 1 252 ? -26.752 13.765 36.136 1.00 28.88 252 GLY A C 1
ATOM 1898 O O . GLY A 1 252 ? -25.811 13.857 35.360 1.00 28.88 252 GLY A O 1
ATOM 1899 N N . GLU A 1 253 ? -27.044 14.696 37.038 1.00 40.12 253 GLU A N 1
ATOM 1900 C CA . GLU A 1 253 ? -26.156 15.805 37.375 1.00 40.12 253 GLU A CA 1
ATOM 1901 C C . GLU A 1 253 ? -24.816 15.246 37.878 1.00 40.12 253 GLU A C 1
ATOM 1903 O O . GLU A 1 253 ? -24.666 14.874 39.040 1.00 40.12 253 GLU A O 1
ATOM 1908 N N . ALA A 1 254 ? -23.855 15.108 36.964 1.00 35.50 254 ALA A N 1
ATOM 1909 C CA . ALA A 1 254 ? -22.472 14.807 37.281 1.00 35.50 254 ALA A CA 1
ATOM 1910 C C . ALA A 1 254 ? -21.734 16.145 37.419 1.00 35.50 254 ALA A C 1
ATOM 1912 O O . ALA A 1 254 ? -21.809 16.978 36.511 1.00 35.50 254 ALA A O 1
ATOM 1913 N N . PRO A 1 255 ? -21.048 16.396 38.546 1.00 37.47 255 PRO A N 1
ATOM 1914 C CA . PRO A 1 255 ? -20.406 17.675 38.779 1.00 37.47 255 PRO A CA 1
ATOM 1915 C C . PRO A 1 255 ? -19.336 17.906 37.716 1.00 37.47 255 PRO A C 1
ATOM 1917 O O . PRO A 1 255 ? -18.573 16.997 37.382 1.00 37.47 255 PRO A O 1
ATOM 1920 N N . VAL A 1 256 ? -19.274 19.142 37.217 1.00 42.75 256 VAL A N 1
ATOM 1921 C CA . VAL A 1 256 ? -18.172 19.662 36.405 1.00 42.75 256 VAL A CA 1
ATOM 1922 C C . VAL A 1 256 ? -16.861 19.293 37.099 1.00 42.75 256 VAL A C 1
ATOM 1924 O O . VAL A 1 256 ? -16.503 19.882 38.120 1.00 42.75 256 VAL A O 1
ATOM 1927 N N . ARG A 1 257 ? -16.153 18.280 36.587 1.00 45.97 257 ARG A N 1
ATOM 1928 C CA . ARG A 1 257 ? -14.814 17.952 37.075 1.00 45.97 257 ARG A CA 1
ATOM 1929 C C . ARG A 1 257 ? -13.838 18.926 36.420 1.00 45.97 257 ARG A C 1
ATOM 1931 O O . ARG A 1 257 ? -13.775 18.969 35.192 1.00 45.97 257 ARG A O 1
ATOM 1938 N N . PRO A 1 258 ? -13.085 19.725 37.193 1.00 44.44 258 PRO A N 1
ATOM 1939 C CA . PRO A 1 258 ? -12.071 20.590 36.616 1.00 44.44 258 PRO A CA 1
ATOM 1940 C C . PRO A 1 258 ? -10.970 19.732 35.976 1.00 44.44 258 PRO A C 1
ATOM 1942 O O . PRO A 1 258 ? -10.682 18.629 36.445 1.00 44.44 258 PRO A O 1
ATOM 1945 N N . ALA A 1 259 ? -10.315 20.276 34.948 1.00 49.16 259 ALA A N 1
ATOM 1946 C CA . ALA A 1 259 ? -9.217 19.692 34.162 1.00 49.16 259 ALA A CA 1
ATOM 1947 C C . ALA A 1 259 ? -8.028 19.100 34.968 1.00 49.16 259 ALA A C 1
ATOM 1949 O O . ALA A 1 259 ? -7.118 18.502 34.400 1.00 49.16 259 ALA A O 1
ATOM 1950 N N . LEU A 1 260 ? -8.043 19.222 36.298 1.00 45.47 260 LEU A N 1
ATOM 1951 C CA . LEU A 1 260 ? -7.139 18.557 37.238 1.00 45.47 260 LEU A CA 1
ATOM 1952 C C . LEU A 1 260 ? -7.317 17.026 37.293 1.00 45.47 260 LEU A C 1
ATOM 1954 O O . LEU A 1 260 ? -6.375 16.339 37.687 1.00 45.47 260 LEU A O 1
ATOM 1958 N N . ALA A 1 261 ? -8.477 16.481 36.898 1.00 56.59 261 ALA A N 1
ATOM 1959 C CA . ALA A 1 261 ? -8.751 15.037 36.947 1.00 56.59 261 ALA A CA 1
ATOM 1960 C C . ALA A 1 261 ? -7.943 14.226 35.913 1.00 56.59 261 ALA A C 1
ATOM 1962 O O . ALA A 1 261 ? -7.462 13.140 36.223 1.00 56.59 261 ALA A O 1
ATOM 1963 N N . GLU A 1 262 ? -7.729 14.773 34.714 1.00 53.12 262 GLU A N 1
ATOM 1964 C CA . GLU A 1 262 ? -7.031 14.067 33.629 1.00 53.12 262 GLU A CA 1
ATOM 1965 C C . GLU A 1 262 ? -5.529 13.913 33.935 1.00 53.12 262 GLU A C 1
AT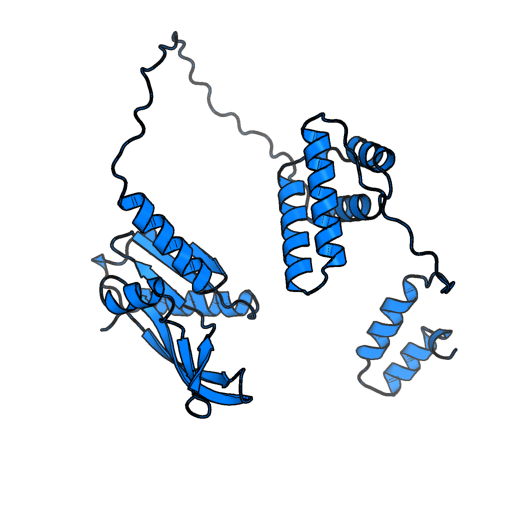OM 1967 O O . GLU A 1 262 ? -4.953 12.832 33.816 1.00 53.12 262 GLU A O 1
ATOM 1972 N N . GLN A 1 263 ? -4.892 14.982 34.430 1.00 55.25 263 GLN A N 1
ATOM 1973 C CA . GLN A 1 263 ? -3.462 14.980 34.767 1.00 55.25 263 GLN A CA 1
ATOM 1974 C C . GLN A 1 263 ? -3.133 14.110 35.985 1.00 55.25 263 GLN A C 1
ATOM 1976 O O . GLN A 1 263 ? -2.065 13.492 36.039 1.00 55.25 263 GLN A O 1
ATOM 1981 N N . SER A 1 264 ? -4.045 14.033 36.958 1.00 55.81 264 SER A N 1
ATOM 1982 C CA . SER A 1 264 ? -3.873 13.170 38.131 1.00 55.81 264 SER A CA 1
ATOM 1983 C C . SER A 1 264 ? -4.046 11.688 37.774 1.00 55.81 264 SER A C 1
ATOM 1985 O O . SER A 1 264 ? -3.276 10.858 38.260 1.00 55.81 264 SER A O 1
ATOM 1987 N N . TYR A 1 265 ? -4.949 11.358 36.843 1.00 56.09 265 TYR A N 1
ATOM 1988 C CA . TYR A 1 265 ? -5.128 9.991 36.342 1.00 56.09 265 TYR A CA 1
ATOM 1989 C C . TYR A 1 265 ? -3.948 9.515 35.479 1.00 56.09 265 TYR A C 1
ATOM 1991 O O . TYR A 1 265 ? -3.441 8.408 35.669 1.00 56.09 265 TYR A O 1
ATOM 1999 N N . GLN A 1 266 ? -3.434 10.372 34.589 1.00 60.66 266 GLN A N 1
ATOM 2000 C CA . GLN A 1 266 ? -2.245 10.062 33.783 1.00 60.66 266 GLN A CA 1
ATOM 2001 C C . GLN A 1 266 ? -0.984 9.901 34.645 1.00 60.66 266 GLN A C 1
ATOM 2003 O O . GLN A 1 266 ? -0.185 8.993 34.415 1.00 60.66 266 GLN A O 1
ATOM 2008 N N . SER A 1 267 ? -0.825 10.719 35.690 1.00 58.41 267 SER A N 1
ATOM 2009 C CA . SER A 1 267 ? 0.302 10.585 36.627 1.00 58.41 267 SER A CA 1
ATOM 2010 C C . SER A 1 267 ? 0.256 9.261 37.405 1.00 58.41 267 SER A C 1
ATOM 2012 O O . SER A 1 267 ? 1.296 8.645 37.640 1.00 58.41 267 SER A O 1
ATOM 2014 N N . LEU A 1 268 ? -0.943 8.775 37.745 1.00 59.00 268 LEU A N 1
ATOM 2015 C CA . LEU A 1 268 ? -1.156 7.454 38.346 1.00 59.00 268 LEU A CA 1
ATOM 2016 C C . LEU A 1 268 ? -0.753 6.313 37.399 1.00 59.00 268 LEU A C 1
ATOM 2018 O O . LEU A 1 268 ? -0.030 5.406 37.808 1.00 59.00 268 LEU A O 1
ATOM 2022 N N . LEU A 1 269 ? -1.165 6.380 36.129 1.00 60.28 269 LEU A N 1
ATOM 2023 C CA . LEU A 1 269 ? -0.898 5.342 35.123 1.00 60.28 269 LEU A CA 1
ATOM 2024 C C . LEU A 1 269 ? 0.587 5.221 34.742 1.00 60.28 269 LEU A C 1
ATOM 2026 O O . LEU A 1 269 ? 1.036 4.145 34.353 1.00 60.28 269 LEU A O 1
ATOM 2030 N N . HIS A 1 270 ? 1.361 6.298 34.885 1.00 59.16 270 HIS A N 1
ATOM 2031 C CA . HIS A 1 270 ? 2.796 6.312 34.578 1.00 59.16 270 HIS A CA 1
ATOM 2032 C C . HIS A 1 270 ? 3.705 6.027 35.783 1.00 59.16 270 HIS A C 1
ATOM 2034 O O . HIS A 1 270 ? 4.932 6.039 35.658 1.00 59.16 270 HIS A O 1
ATOM 2040 N N . THR A 1 271 ? 3.136 5.739 36.954 1.00 57.09 271 THR A N 1
ATOM 2041 C CA . THR A 1 271 ? 3.917 5.487 38.163 1.00 57.09 271 THR A CA 1
ATOM 2042 C C . THR A 1 271 ? 4.383 4.029 38.240 1.00 57.09 271 THR A C 1
ATOM 2044 O O . THR A 1 271 ? 3.594 3.117 38.453 1.00 57.09 271 THR A O 1
ATOM 2047 N N . ALA A 1 272 ? 5.697 3.807 38.129 1.00 51.41 272 ALA A N 1
ATOM 2048 C CA . ALA A 1 272 ? 6.304 2.470 38.106 1.00 51.41 272 ALA A CA 1
ATOM 2049 C C . ALA A 1 272 ? 6.807 1.950 39.476 1.00 51.41 272 ALA A C 1
ATOM 2051 O O . ALA A 1 272 ? 7.465 0.912 39.529 1.00 51.41 272 ALA A O 1
ATOM 2052 N N . SER A 1 273 ? 6.563 2.657 40.592 1.00 65.12 273 SER A N 1
ATOM 2053 C CA . SER A 1 273 ? 6.983 2.192 41.928 1.00 65.12 273 SER A CA 1
ATOM 2054 C C . SER A 1 273 ? 6.132 2.730 43.084 1.00 65.12 273 SER A C 1
ATOM 2056 O O . SER A 1 273 ? 5.623 3.850 43.039 1.00 65.12 273 SER A O 1
ATOM 2058 N N . ASP A 1 274 ? 6.067 1.954 44.168 1.00 60.41 274 ASP A N 1
ATOM 2059 C CA . ASP A 1 274 ? 5.311 2.244 45.399 1.00 60.41 274 ASP A CA 1
ATOM 2060 C C . ASP A 1 274 ? 5.709 3.569 46.082 1.00 60.41 274 ASP A C 1
ATOM 2062 O O . ASP A 1 274 ? 4.896 4.223 46.737 1.00 60.41 274 ASP A O 1
ATOM 2066 N N . ALA A 1 275 ? 6.968 3.991 45.928 1.00 64.06 275 ALA A N 1
ATOM 2067 C CA . ALA A 1 275 ? 7.456 5.258 46.470 1.00 64.06 275 ALA A CA 1
ATOM 2068 C C . ALA A 1 275 ? 6.946 6.463 45.665 1.00 64.06 275 ALA A C 1
ATOM 2070 O O . ALA A 1 275 ? 6.561 7.474 46.248 1.00 64.06 275 ALA A O 1
ATOM 2071 N N . ALA A 1 276 ? 6.893 6.338 44.338 1.00 62.06 276 ALA A N 1
ATOM 2072 C CA . ALA A 1 276 ? 6.367 7.380 43.464 1.00 62.06 276 ALA A CA 1
ATOM 2073 C C . ALA A 1 276 ? 4.836 7.504 43.590 1.00 62.06 276 ALA A C 1
ATOM 2075 O O . ALA A 1 276 ? 4.308 8.611 43.538 1.00 62.06 276 ALA A O 1
ATOM 2076 N N . LEU A 1 277 ? 4.138 6.402 43.891 1.00 64.44 277 LEU A N 1
ATOM 2077 C CA . LEU A 1 277 ? 2.692 6.408 44.133 1.00 64.44 277 LEU A CA 1
ATOM 2078 C C . LEU A 1 277 ? 2.330 7.236 45.372 1.00 64.44 277 LEU A C 1
ATOM 2080 O O . LEU A 1 277 ? 1.398 8.036 45.344 1.00 64.44 277 LEU A O 1
ATOM 2084 N N . LYS A 1 278 ? 3.114 7.096 46.449 1.00 72.69 278 LYS A N 1
ATOM 2085 C CA . LYS A 1 278 ? 2.941 7.894 47.673 1.00 72.69 278 LYS A CA 1
ATOM 2086 C C . LYS A 1 278 ? 3.142 9.386 47.425 1.00 72.69 278 LYS A C 1
ATOM 2088 O O . LYS A 1 278 ? 2.428 10.186 48.019 1.00 72.69 278 LYS A O 1
ATOM 2093 N N . GLU A 1 279 ? 4.067 9.755 46.543 1.00 65.62 279 GLU A N 1
ATOM 2094 C CA . GLU A 1 279 ? 4.316 11.159 46.209 1.00 65.62 279 GLU A CA 1
ATOM 2095 C C . GLU A 1 279 ? 3.190 11.750 45.347 1.00 65.62 279 GLU A C 1
ATOM 2097 O O . GLU A 1 279 ? 2.738 12.862 45.609 1.00 65.62 279 GLU A O 1
ATOM 2102 N N . VAL A 1 280 ? 2.652 10.982 44.392 1.00 66.62 280 VAL A N 1
ATOM 2103 C CA . VAL A 1 280 ? 1.485 11.383 43.583 1.00 66.62 280 VAL A CA 1
ATOM 2104 C C . VAL A 1 280 ? 0.244 11.575 44.458 1.00 66.62 280 VAL A C 1
ATOM 2106 O O . VAL A 1 280 ? -0.429 12.597 44.348 1.00 66.62 280 VAL A O 1
ATOM 2109 N N . VAL A 1 281 ? -0.019 10.659 45.394 1.00 73.94 281 VAL A N 1
ATOM 2110 C CA . VAL A 1 281 ? -1.122 10.791 46.365 1.00 73.94 281 VAL A CA 1
ATOM 2111 C C . VAL A 1 281 ? -0.940 12.019 47.265 1.00 73.94 281 VAL A C 1
ATOM 2113 O O . VAL A 1 281 ? -1.911 12.676 47.634 1.00 73.94 281 VAL A O 1
ATOM 2116 N N . ARG A 1 282 ? 0.307 12.378 47.590 1.00 69.62 282 ARG A N 1
ATOM 2117 C CA . ARG A 1 282 ? 0.613 13.577 48.377 1.00 69.62 282 ARG A CA 1
ATOM 2118 C C . ARG A 1 282 ? 0.390 14.872 47.592 1.00 69.62 282 ARG A C 1
ATOM 2120 O O . ARG A 1 282 ? -0.037 15.866 48.173 1.00 69.62 282 ARG A O 1
ATOM 2127 N N . LEU A 1 283 ? 0.707 14.867 46.298 1.00 65.31 283 LEU A N 1
ATOM 2128 C CA . LEU A 1 283 ? 0.520 16.004 45.392 1.00 65.31 283 LEU A CA 1
ATOM 2129 C C . LEU A 1 283 ? -0.952 16.201 45.006 1.00 65.31 283 LEU A C 1
ATOM 2131 O O . LEU A 1 283 ? -1.377 17.333 44.784 1.00 65.31 283 LEU A O 1
ATOM 2135 N N . PHE A 1 284 ? -1.732 15.120 44.986 1.00 66.50 284 PHE A N 1
ATOM 2136 C CA . PHE A 1 284 ? -3.141 15.124 44.604 1.00 66.50 284 PHE A CA 1
ATOM 2137 C C . PHE A 1 284 ? -3.999 14.413 45.666 1.00 66.50 284 PHE A C 1
ATOM 2139 O O . PHE A 1 284 ? -4.467 13.295 45.443 1.00 66.50 284 PHE A O 1
ATOM 2146 N N . PRO A 1 285 ? -4.250 15.056 46.824 1.00 64.25 285 PRO A N 1
ATOM 2147 C CA . PRO A 1 285 ? -4.975 14.441 47.940 1.00 64.25 285 PRO A CA 1
ATOM 2148 C C . PRO A 1 285 ? -6.432 14.076 47.613 1.00 64.25 285 PRO A C 1
ATOM 2150 O O . PRO A 1 285 ? -7.000 13.211 48.271 1.00 64.25 285 PRO A O 1
ATOM 2153 N N . ALA A 1 286 ? -7.011 14.669 46.563 1.00 61.16 286 ALA A N 1
ATOM 2154 C CA . ALA A 1 286 ? -8.341 14.334 46.048 1.00 61.16 286 ALA A CA 1
ATOM 2155 C C . ALA A 1 286 ? -8.447 12.915 45.446 1.00 61.16 286 ALA A C 1
ATOM 2157 O O . ALA A 1 286 ? -9.540 12.476 45.119 1.00 61.16 286 ALA A O 1
ATOM 2158 N N . LEU A 1 287 ? -7.331 12.191 45.287 1.00 60.12 287 LEU A N 1
ATOM 2159 C CA . LEU A 1 287 ? -7.326 10.783 44.865 1.00 60.12 287 LEU A CA 1
ATOM 2160 C C . LEU A 1 287 ? -7.693 9.802 45.996 1.00 60.12 287 LEU A C 1
ATOM 2162 O O . LEU A 1 287 ? -7.840 8.612 45.730 1.00 60.12 287 LEU A O 1
ATOM 2166 N N . LEU A 1 288 ? -7.771 10.271 47.248 1.00 59.41 288 LEU A N 1
ATOM 2167 C CA . LEU A 1 288 ? -8.116 9.457 48.423 1.00 59.41 288 LEU A CA 1
ATOM 2168 C C . LEU A 1 288 ? -9.598 9.546 48.832 1.00 59.41 288 LEU A C 1
ATOM 2170 O O . LEU A 1 288 ? -9.989 8.843 49.765 1.00 59.41 288 LEU A O 1
ATOM 2174 N N . GLU A 1 289 ? -10.386 10.406 48.181 1.00 53.25 289 GLU A N 1
ATOM 2175 C CA . GLU A 1 289 ? -11.848 10.503 48.350 1.00 53.25 289 GLU A CA 1
ATOM 2176 C C . GLU A 1 289 ? -12.582 9.532 47.416 1.00 53.25 289 GLU A C 1
ATOM 2178 O O . GLU A 1 289 ? -13.549 8.893 47.892 1.00 53.25 289 GLU A O 1
#

Mean predicted aligned error: 20.36 Å

Radius of gyration: 27.59 Å; Cα contacts (8 Å, |Δi|>4): 295; chains: 1; bounding box: 54×69×80 Å